Protein AF-A0A812TEJ8-F1 (afdb_monomer)

Structure (mmCIF, N/CA/C/O backbone):
data_AF-A0A812TEJ8-F1
#
_entry.id   AF-A0A812TEJ8-F1
#
loop_
_atom_site.group_PDB
_atom_site.id
_atom_site.type_symbol
_atom_site.label_atom_id
_atom_site.label_alt_id
_atom_site.label_comp_id
_atom_site.label_asym_id
_atom_site.label_entity_id
_atom_site.label_seq_id
_atom_site.pdbx_PDB_ins_code
_atom_site.Cartn_x
_atom_site.Cartn_y
_atom_site.Cartn_z
_atom_site.occupancy
_atom_site.B_iso_or_equiv
_atom_site.auth_seq_id
_atom_site.auth_comp_id
_atom_site.auth_asym_id
_atom_site.auth_atom_id
_atom_site.pdbx_PDB_model_num
ATOM 1 N N . MET A 1 1 ? -25.792 -6.587 9.094 1.00 73.69 1 MET A N 1
ATOM 2 C CA . MET A 1 1 ? -26.819 -6.130 10.051 1.00 73.69 1 MET A CA 1
ATOM 3 C C . MET A 1 1 ? -26.334 -6.482 11.446 1.00 73.69 1 MET A C 1
ATOM 5 O O . MET A 1 1 ? -25.753 -7.559 11.556 1.00 73.69 1 MET A O 1
ATOM 9 N N . PRO A 1 2 ? -26.500 -5.601 12.451 1.00 87.81 2 PRO A N 1
ATOM 10 C CA . PRO A 1 2 ? -26.225 -5.934 13.852 1.00 87.81 2 PRO A CA 1
ATOM 11 C C . PRO A 1 2 ? -27.033 -7.156 14.308 1.00 87.81 2 PRO A C 1
ATOM 13 O O . PRO A 1 2 ? -28.063 -7.463 13.707 1.00 87.81 2 PRO A O 1
ATOM 16 N N . ASP A 1 3 ? -26.559 -7.848 15.340 1.00 93.75 3 ASP A N 1
ATOM 17 C CA . ASP A 1 3 ? -27.294 -8.942 15.981 1.00 93.75 3 ASP A CA 1
ATOM 18 C C . ASP A 1 3 ? -28.221 -8.442 17.102 1.00 93.75 3 ASP A C 1
ATOM 20 O O . ASP A 1 3 ? -28.255 -7.254 17.439 1.00 93.75 3 ASP A O 1
ATOM 24 N N . ASP A 1 4 ? -29.015 -9.359 17.658 1.00 95.88 4 ASP A N 1
ATOM 25 C CA . ASP A 1 4 ? -30.048 -9.045 18.650 1.00 95.88 4 ASP A CA 1
ATOM 26 C C . ASP A 1 4 ? -29.476 -8.456 19.947 1.00 95.88 4 ASP A C 1
ATOM 28 O O . ASP A 1 4 ? -30.118 -7.609 20.579 1.00 95.88 4 ASP A O 1
ATOM 32 N N . GLU A 1 5 ? -28.260 -8.853 20.332 1.00 96.06 5 GLU A N 1
ATOM 33 C CA . GLU A 1 5 ? -27.560 -8.300 21.493 1.00 96.06 5 GLU A CA 1
ATOM 34 C C . GLU A 1 5 ? -27.242 -6.817 21.275 1.00 96.06 5 GLU A C 1
ATOM 36 O O . GLU A 1 5 ? -27.625 -5.981 22.098 1.00 96.06 5 GLU A O 1
ATOM 41 N N . LEU A 1 6 ? -26.643 -6.461 20.131 1.00 95.38 6 LEU A N 1
ATOM 42 C CA . LEU A 1 6 ? -26.377 -5.063 19.784 1.00 95.38 6 LEU A CA 1
ATOM 43 C C . LEU A 1 6 ? -27.661 -4.238 19.700 1.00 95.38 6 LEU A C 1
ATOM 45 O O . LEU A 1 6 ? -27.696 -3.116 20.208 1.00 95.38 6 LEU A O 1
ATOM 49 N N . PHE A 1 7 ? -28.734 -4.778 19.115 1.00 96.19 7 PHE A N 1
ATOM 50 C CA . PHE A 1 7 ? -30.024 -4.082 19.091 1.00 96.19 7 PHE A CA 1
ATOM 51 C C . PHE A 1 7 ? -30.594 -3.857 20.493 1.00 96.19 7 PHE A C 1
ATOM 53 O O . PHE A 1 7 ? -31.164 -2.797 20.762 1.00 96.19 7 PHE A O 1
ATOM 60 N N . SER A 1 8 ? -30.437 -4.825 21.392 1.00 97.00 8 SER A N 1
ATOM 61 C CA . SER A 1 8 ? -30.904 -4.718 22.775 1.00 97.00 8 SER A CA 1
ATOM 62 C C . SER A 1 8 ? -30.096 -3.685 23.564 1.00 97.00 8 SER A C 1
ATOM 64 O O . SER A 1 8 ? -30.679 -2.831 24.235 1.00 97.00 8 SER A O 1
ATOM 66 N N . LEU A 1 9 ? -28.766 -3.693 23.427 1.00 97.06 9 LEU A N 1
ATOM 67 C CA . LEU A 1 9 ? -27.877 -2.705 24.045 1.00 97.06 9 LEU A CA 1
ATOM 68 C C . LEU A 1 9 ? -28.125 -1.291 23.503 1.00 97.06 9 LEU A C 1
ATOM 70 O O . LEU A 1 9 ? -28.144 -0.337 24.284 1.00 97.06 9 LEU A O 1
ATOM 74 N N . ALA A 1 10 ? -28.374 -1.155 22.197 1.00 94.25 10 ALA A N 1
ATOM 75 C CA . ALA A 1 10 ? -28.729 0.113 21.566 1.00 94.25 10 ALA A CA 1
ATOM 76 C C . ALA A 1 10 ? -30.056 0.664 22.110 1.00 94.25 10 ALA A C 1
ATOM 78 O O . ALA A 1 10 ? -30.113 1.820 22.523 1.00 94.25 10 ALA A O 1
ATOM 79 N N . LYS A 1 11 ? -31.107 -0.170 22.181 1.00 95.44 11 LYS A N 1
ATOM 80 C CA . LYS A 1 11 ? -32.412 0.211 22.758 1.00 95.44 11 LYS A CA 1
ATOM 81 C C . LYS A 1 11 ? -32.301 0.635 24.223 1.00 95.44 11 LYS A C 1
ATOM 83 O O . LYS A 1 11 ? -33.025 1.525 24.652 1.00 95.44 11 LYS A O 1
ATOM 88 N N . ALA A 1 12 ? -31.393 0.016 24.975 1.00 96.31 12 ALA A N 1
ATOM 89 C CA . ALA A 1 12 ? -31.119 0.360 26.366 1.00 96.31 12 ALA A CA 1
ATOM 90 C C . ALA A 1 12 ? -30.174 1.569 26.538 1.00 96.31 12 ALA A C 1
ATOM 92 O O . ALA A 1 12 ? -29.846 1.911 27.672 1.00 96.31 12 ALA A O 1
ATOM 93 N N . GLY A 1 13 ? -29.693 2.189 25.451 1.00 94.12 13 GLY A N 1
ATOM 94 C CA . GLY A 1 13 ? -28.755 3.317 25.497 1.00 94.12 13 GLY A CA 1
ATOM 95 C C . GLY A 1 13 ? -27.351 2.961 26.005 1.00 94.12 13 GLY A C 1
ATOM 96 O O . GLY A 1 13 ? -26.560 3.856 26.290 1.00 94.12 13 GLY A O 1
ATOM 97 N N . LYS A 1 14 ? -27.021 1.668 26.116 1.00 95.94 14 LYS A N 1
ATOM 98 C CA . LYS A 1 14 ? -25.778 1.190 26.741 1.00 95.94 14 LYS A CA 1
ATOM 99 C C . LYS A 1 14 ? -24.557 1.261 25.828 1.00 95.94 14 LYS A C 1
ATOM 101 O O . LYS A 1 14 ? -23.444 1.243 26.327 1.00 95.94 14 LYS A O 1
ATOM 106 N N . LEU A 1 15 ? -24.740 1.377 24.511 1.00 93.00 15 LEU A N 1
ATOM 107 C CA . LEU A 1 15 ? -23.622 1.441 23.555 1.00 93.00 15 LEU A CA 1
ATOM 108 C C . LEU A 1 15 ? -22.807 2.746 23.620 1.00 93.00 15 LEU A C 1
ATOM 110 O O . LEU A 1 15 ? -21.788 2.842 22.949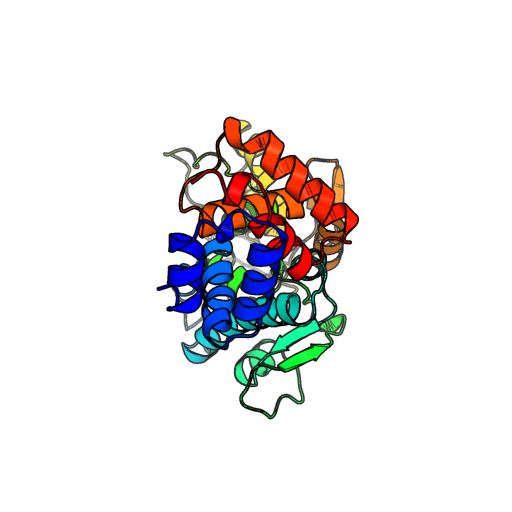 1.00 93.00 15 LEU A O 1
ATOM 114 N N . ARG A 1 16 ? -23.240 3.736 24.416 1.00 91.31 16 ARG A N 1
ATOM 115 C CA . ARG A 1 16 ? -22.451 4.943 24.725 1.00 91.31 16 ARG A CA 1
ATOM 116 C C . ARG A 1 16 ? -21.500 4.758 25.909 1.00 91.31 16 ARG A C 1
ATOM 118 O O . ARG A 1 16 ? -20.637 5.596 26.144 1.00 91.31 16 ARG A O 1
ATOM 125 N N . ASP A 1 17 ? -21.660 3.679 26.670 1.00 94.75 17 ASP A N 1
ATOM 126 C CA . ASP A 1 17 ? -20.699 3.303 27.698 1.00 94.75 17 ASP A CA 1
ATOM 127 C C . ASP A 1 17 ? -19.482 2.656 27.022 1.00 94.75 17 ASP A C 1
ATOM 129 O O . ASP A 1 17 ? -19.609 1.631 26.346 1.00 94.75 17 ASP 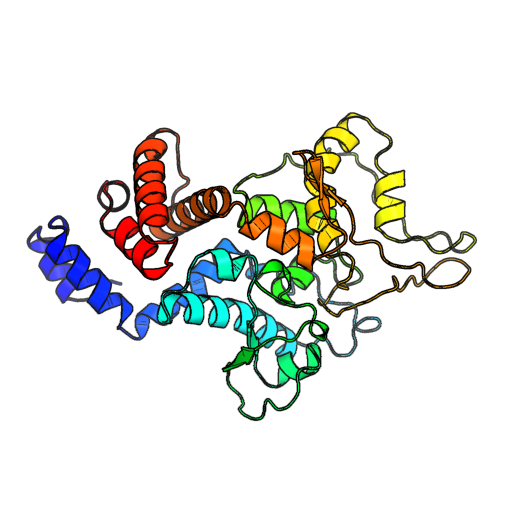A O 1
ATOM 133 N N . LYS A 1 18 ? -18.296 3.252 27.203 1.00 94.19 18 LYS A N 1
ATOM 134 C CA . LYS A 1 18 ? -17.051 2.777 26.582 1.00 94.19 18 LYS A CA 1
ATOM 135 C C . LYS A 1 18 ? -16.702 1.343 26.990 1.00 94.19 18 LYS A C 1
ATOM 137 O O . LYS A 1 18 ? -16.188 0.601 26.160 1.00 94.19 18 LYS A O 1
ATOM 142 N N . ALA A 1 19 ? -17.016 0.919 28.216 1.00 96.44 19 ALA A N 1
ATOM 143 C CA . ALA A 1 19 ? -16.749 -0.448 28.660 1.00 96.44 19 ALA A CA 1
ATOM 144 C C . ALA A 1 19 ? -17.660 -1.458 27.944 1.00 96.44 19 ALA A C 1
ATOM 146 O O . ALA A 1 19 ? -17.196 -2.507 27.497 1.00 96.44 19 ALA A O 1
ATOM 147 N N . VAL A 1 20 ? -18.942 -1.116 27.772 1.00 97.06 20 VAL A N 1
ATOM 148 C CA . VAL A 1 20 ? -19.889 -1.943 27.004 1.00 97.06 20 VAL A CA 1
ATOM 149 C C . VAL A 1 20 ? -19.483 -1.992 25.534 1.00 97.06 20 VAL A C 1
ATOM 151 O O . VAL A 1 20 ? -19.486 -3.063 24.930 1.00 97.06 20 VAL A O 1
ATOM 154 N N . LEU A 1 21 ? -19.112 -0.850 24.954 1.00 95.75 21 LEU A N 1
ATOM 155 C CA . LEU A 1 21 ? -18.708 -0.771 23.555 1.00 95.75 21 LEU A CA 1
ATOM 156 C C . LEU A 1 21 ? -17.432 -1.577 23.288 1.00 95.75 21 LEU A C 1
ATOM 158 O O . LEU A 1 21 ? -17.392 -2.323 22.312 1.00 95.75 21 LEU A O 1
ATOM 162 N N . LYS A 1 22 ? -16.444 -1.512 24.191 1.00 96.88 22 LYS A N 1
ATOM 163 C CA . LYS A 1 22 ? -15.230 -2.333 24.124 1.00 96.88 22 LYS A CA 1
ATOM 164 C C . LYS A 1 22 ? -15.558 -3.823 24.151 1.00 96.88 22 LYS A C 1
ATOM 166 O O . LYS A 1 22 ? -15.102 -4.565 23.289 1.00 96.88 22 LYS A O 1
ATOM 171 N N . GLN A 1 23 ? -16.409 -4.256 25.083 1.00 97.25 23 GLN A N 1
ATOM 172 C CA . GLN A 1 23 ? -16.828 -5.657 25.160 1.00 97.25 23 GLN A CA 1
ATOM 173 C C . GLN A 1 23 ? -17.480 -6.129 23.849 1.00 97.25 23 GLN A C 1
ATOM 175 O O . GLN A 1 23 ? -17.242 -7.252 23.404 1.00 97.25 23 GLN A O 1
ATOM 180 N N . GLN A 1 24 ? -18.297 -5.280 23.218 1.00 96.69 24 GLN A N 1
ATOM 181 C CA . GLN A 1 24 ? -18.918 -5.603 21.934 1.00 96.69 24 GLN A CA 1
ATOM 182 C C . GLN A 1 24 ? -17.916 -5.590 20.778 1.00 96.69 24 GLN A C 1
ATOM 184 O O . GLN A 1 24 ? -18.014 -6.453 19.911 1.00 96.69 24 GLN A O 1
ATOM 189 N N . PHE A 1 25 ? -16.944 -4.675 20.771 1.00 95.75 25 PHE A N 1
ATOM 190 C CA . PHE A 1 25 ? -15.845 -4.685 19.806 1.00 95.75 25 PHE A CA 1
ATOM 191 C C . PHE A 1 25 ? -15.070 -6.005 19.873 1.00 95.75 25 PHE A C 1
ATOM 193 O O . PHE A 1 25 ? -14.971 -6.699 18.861 1.00 95.75 25 PHE A O 1
ATOM 200 N N . ASP A 1 26 ? -14.630 -6.402 21.070 1.00 95.88 26 ASP A N 1
ATOM 201 C CA . ASP A 1 26 ? -13.902 -7.654 21.289 1.00 95.88 26 ASP A CA 1
ATOM 202 C C . ASP A 1 26 ? -14.737 -8.862 20.842 1.00 95.88 26 ASP A C 1
ATOM 204 O O . ASP A 1 26 ? -14.253 -9.720 20.102 1.00 95.88 26 ASP A O 1
ATOM 208 N N . ARG A 1 27 ? -16.020 -8.917 21.228 1.00 96.38 27 ARG A N 1
ATOM 209 C CA . ARG A 1 27 ? -16.941 -9.989 20.817 1.00 96.38 27 ARG A CA 1
ATOM 210 C C . ARG A 1 27 ? -17.081 -10.068 19.299 1.00 96.38 27 ARG A C 1
ATOM 212 O O . ARG A 1 27 ? -17.026 -11.157 18.737 1.00 96.38 27 ARG A O 1
ATOM 219 N N . MET A 1 28 ? -17.290 -8.928 18.643 1.00 94.69 28 MET A N 1
ATOM 220 C CA . MET A 1 28 ? -17.496 -8.870 17.198 1.00 94.69 28 MET A CA 1
ATOM 221 C C . MET A 1 28 ? -16.233 -9.229 16.427 1.00 94.69 28 MET A C 1
ATOM 223 O O . MET A 1 28 ? -16.351 -9.856 15.383 1.00 94.69 28 MET A O 1
ATOM 227 N N . LEU A 1 29 ? -15.051 -8.859 16.924 1.00 93.12 29 LEU A N 1
ATOM 228 C CA . LEU A 1 29 ? -13.786 -9.172 16.266 1.00 93.12 29 LEU A CA 1
ATOM 229 C C . LEU A 1 29 ? -13.462 -10.677 16.297 1.00 93.12 29 LEU A C 1
ATOM 231 O O . LEU A 1 29 ? -12.835 -11.176 15.369 1.00 93.12 29 LEU A O 1
ATOM 235 N N . HIS A 1 30 ? -13.924 -11.406 17.321 1.00 92.94 30 HIS A N 1
ATOM 236 C CA . HIS A 1 30 ? -13.796 -12.869 17.410 1.00 92.94 30 HIS A CA 1
ATOM 237 C C . HIS A 1 30 ? -14.900 -13.637 16.659 1.00 92.94 30 HIS A C 1
ATOM 239 O O . HIS A 1 30 ? -14.844 -14.863 16.561 1.00 92.94 30 HIS A O 1
ATOM 245 N N . ASP A 1 31 ? -15.924 -12.950 16.151 1.00 94.62 31 ASP A N 1
ATOM 246 C CA . ASP A 1 31 ? -16.993 -13.573 15.373 1.00 94.62 31 ASP A CA 1
ATOM 247 C C . ASP A 1 31 ? -16.506 -13.839 13.934 1.00 94.62 31 ASP A C 1
ATOM 249 O O . ASP A 1 31 ? -15.924 -12.939 13.327 1.00 94.62 31 ASP A O 1
ATOM 253 N N . PRO A 1 32 ? -16.788 -15.008 13.321 1.00 92.25 32 PRO A N 1
ATOM 254 C CA . PRO A 1 32 ? -16.392 -15.298 11.936 1.00 92.25 32 PRO A CA 1
ATOM 255 C C . PRO A 1 32 ? -16.851 -14.243 10.919 1.00 92.25 32 PRO A C 1
ATOM 257 O O . PRO A 1 32 ? -16.231 -14.040 9.879 1.00 92.25 32 PRO A O 1
ATOM 260 N N . ARG A 1 33 ? -17.928 -13.501 11.214 1.00 92.00 33 ARG A N 1
ATOM 261 C CA . ARG A 1 33 ? -18.400 -12.396 10.368 1.00 92.00 33 ARG A CA 1
ATOM 262 C C . ARG A 1 33 ? -17.395 -11.237 10.278 1.00 92.00 33 ARG A C 1
ATOM 264 O O . ARG A 1 33 ? -17.507 -10.444 9.339 1.00 92.00 33 ARG A O 1
ATOM 271 N N . ALA A 1 34 ? -16.431 -11.129 11.196 1.00 91.75 34 ALA A N 1
ATOM 272 C CA . ALA A 1 34 ? -15.347 -10.147 11.149 1.00 91.75 34 ALA A CA 1
ATOM 273 C C . ALA A 1 34 ? -14.426 -10.33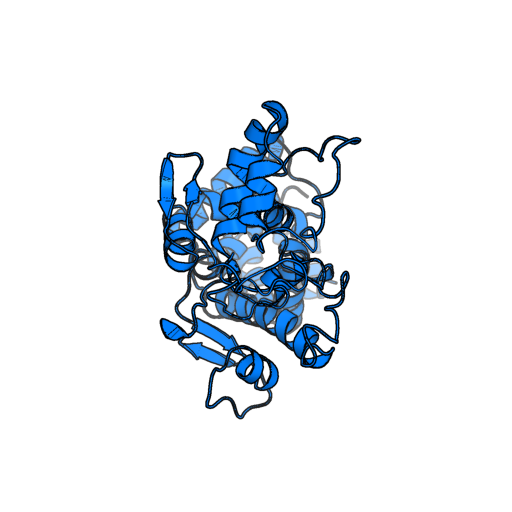3 9.936 1.00 91.75 34 ALA A C 1
ATOM 275 O O . ALA A 1 34 ? -13.874 -9.348 9.447 1.00 91.75 34 ALA A O 1
ATOM 276 N N . GLU A 1 35 ? -14.337 -11.543 9.370 1.00 91.62 35 GLU A N 1
ATOM 277 C CA . GLU A 1 35 ? -13.571 -11.808 8.143 1.00 91.62 35 GLU A CA 1
ATOM 278 C C . GLU A 1 35 ? -13.988 -10.885 6.993 1.00 91.62 35 GLU A C 1
ATOM 280 O O . GLU A 1 35 ? -13.156 -10.455 6.194 1.00 91.62 35 GLU A O 1
ATOM 285 N N . LYS A 1 36 ? -15.267 -10.489 6.950 1.00 93.94 36 LYS A N 1
ATOM 286 C CA . LYS A 1 36 ? -15.765 -9.535 5.958 1.00 93.94 36 LYS A CA 1
ATOM 287 C C . LYS A 1 36 ? -15.107 -8.160 6.086 1.00 93.94 36 LYS A C 1
ATOM 289 O O . LYS A 1 36 ? -14.892 -7.498 5.076 1.00 93.94 36 LYS A O 1
ATOM 294 N N . PHE A 1 37 ? -14.806 -7.696 7.298 1.00 94.94 37 PHE A N 1
ATOM 295 C CA . PHE A 1 37 ? -14.048 -6.455 7.471 1.00 94.94 37 PHE A CA 1
ATOM 296 C C . PHE A 1 37 ? -12.625 -6.625 6.931 1.00 94.94 37 PHE A C 1
ATOM 298 O O . PHE A 1 37 ? -12.184 -5.804 6.125 1.00 94.94 37 PHE A O 1
ATOM 305 N N . SER A 1 38 ? -11.969 -7.729 7.297 1.00 94.38 38 SER A N 1
ATOM 306 C CA . SER A 1 38 ? -10.613 -8.063 6.854 1.00 94.38 38 SER A CA 1
ATOM 307 C C . SER A 1 38 ? -10.491 -8.239 5.337 1.00 94.38 38 SER A C 1
ATOM 309 O O . SER A 1 38 ? -9.412 -8.033 4.791 1.00 94.38 38 SER A O 1
ATOM 311 N N . SER A 1 39 ? -11.578 -8.564 4.630 1.00 95.19 39 SER A N 1
ATOM 312 C CA . SER A 1 39 ? -11.595 -8.621 3.166 1.00 95.19 39 SER A CA 1
ATOM 313 C C . SER A 1 39 ? -11.994 -7.294 2.510 1.00 95.19 39 SER A C 1
ATOM 315 O O . SER A 1 39 ? -11.363 -6.875 1.542 1.00 95.19 39 SER A O 1
ATOM 317 N N . GLU A 1 40 ? -13.044 -6.624 2.991 1.00 96.94 40 GLU A N 1
ATOM 318 C CA . GLU A 1 40 ? -13.652 -5.480 2.296 1.00 96.94 40 GLU A CA 1
ATOM 319 C C . GLU A 1 40 ? -12.916 -4.162 2.530 1.00 96.94 40 GLU A C 1
ATOM 321 O O . GLU A 1 40 ? -12.780 -3.363 1.599 1.00 96.94 40 GLU A O 1
ATOM 326 N N . PHE A 1 41 ? -12.423 -3.925 3.748 1.00 98.06 41 PHE A N 1
ATOM 327 C CA . PHE A 1 41 ? -11.694 -2.699 4.050 1.00 98.06 41 PHE A CA 1
ATOM 328 C C . PHE A 1 41 ? -10.420 -2.552 3.199 1.00 98.06 41 PHE A C 1
ATOM 330 O O . PHE A 1 41 ? -10.326 -1.550 2.483 1.00 98.06 41 PHE A O 1
ATOM 337 N N . PRO A 1 42 ? -9.482 -3.525 3.161 1.00 98.12 42 PRO A N 1
ATOM 338 C CA . PRO A 1 42 ? -8.300 -3.405 2.306 1.00 98.12 42 PRO A CA 1
ATOM 339 C C . PRO A 1 42 ? -8.651 -3.359 0.814 1.00 98.12 42 PRO A C 1
ATOM 341 O O . PRO A 1 42 ? -8.017 -2.610 0.074 1.00 98.12 42 PRO A O 1
ATOM 344 N N . ARG A 1 43 ? -9.702 -4.059 0.353 1.00 97.56 43 ARG A N 1
ATOM 345 C CA . ARG A 1 43 ? -10.172 -3.960 -1.045 1.00 97.56 43 ARG A CA 1
ATOM 346 C C . ARG A 1 43 ? -10.549 -2.531 -1.436 1.00 97.56 43 ARG A C 1
ATOM 348 O O . ARG A 1 43 ? -10.220 -2.098 -2.543 1.00 97.56 43 ARG A O 1
ATOM 355 N N . GLN A 1 44 ? -11.228 -1.803 -0.549 1.00 96.94 44 GLN A N 1
ATOM 356 C CA . GLN A 1 44 ? -11.626 -0.414 -0.793 1.00 96.94 44 GLN A CA 1
ATOM 357 C C . GLN A 1 44 ? -10.467 0.560 -0.594 1.00 96.94 44 GLN A C 1
ATOM 359 O O . GLN A 1 44 ? -10.220 1.391 -1.468 1.00 96.94 44 GLN A O 1
ATOM 364 N N . TRP A 1 45 ? -9.734 0.439 0.515 1.00 97.81 45 TRP A N 1
ATOM 365 C CA . TRP A 1 45 ? -8.593 1.300 0.828 1.00 97.81 45 TRP A CA 1
ATOM 366 C C . TRP A 1 45 ? -7.518 1.240 -0.263 1.00 97.81 45 TRP A C 1
ATOM 368 O O . TRP A 1 45 ? -7.101 2.286 -0.762 1.00 97.81 45 TRP A O 1
ATOM 378 N N . LEU A 1 46 ? -7.131 0.033 -0.679 1.00 98.19 46 LEU A N 1
ATOM 379 C CA . LEU A 1 46 ? -6.047 -0.204 -1.638 1.00 98.19 46 LEU A CA 1
ATOM 380 C C . LEU A 1 46 ? -6.532 -0.242 -3.092 1.00 98.19 46 LEU A C 1
ATOM 382 O O . LEU A 1 46 ? -5.731 -0.418 -4.010 1.00 98.19 46 LEU A O 1
ATOM 386 N N . GLN A 1 47 ? -7.832 -0.019 -3.312 1.00 97.31 47 GLN A N 1
ATOM 387 C CA . GLN A 1 47 ? -8.453 0.059 -4.633 1.00 97.31 47 GLN A CA 1
ATOM 388 C C . GLN A 1 47 ? -8.287 -1.237 -5.452 1.00 97.31 47 GLN A C 1
ATOM 390 O O . GLN A 1 47 ? -8.125 -1.191 -6.670 1.00 97.31 47 GLN A O 1
ATOM 395 N N . LEU A 1 48 ? -8.364 -2.405 -4.801 1.00 97.25 48 LEU A N 1
ATOM 396 C CA . LEU A 1 48 ? -8.113 -3.710 -5.437 1.00 97.25 48 LEU A CA 1
ATOM 397 C C . LEU A 1 48 ? -9.087 -4.045 -6.574 1.00 97.25 48 LEU A C 1
ATOM 399 O O . LEU A 1 48 ? -8.767 -4.867 -7.424 1.00 97.25 48 LEU A O 1
ATOM 403 N N . HIS A 1 49 ? -10.241 -3.376 -6.646 1.00 94.81 49 HIS A N 1
ATOM 404 C CA . HIS A 1 49 ? -11.165 -3.472 -7.783 1.00 94.81 49 HIS A CA 1
ATOM 405 C C . HIS A 1 49 ? -10.549 -3.009 -9.118 1.00 94.81 49 HIS A C 1
ATOM 407 O O . HIS A 1 49 ? -11.107 -3.304 -10.170 1.00 94.81 49 HIS A O 1
ATOM 413 N N . LYS A 1 50 ? -9.428 -2.271 -9.085 1.00 95.38 50 LYS A N 1
ATOM 414 C CA . LYS A 1 50 ? -8.675 -1.863 -10.279 1.00 95.38 50 LYS A CA 1
ATOM 415 C C . LYS A 1 50 ? -7.815 -2.984 -10.860 1.00 95.38 50 LYS A C 1
ATOM 417 O O . LYS A 1 50 ? -7.422 -2.897 -12.023 1.00 95.38 50 LYS A O 1
ATOM 422 N N . LEU A 1 51 ? -7.507 -4.020 -10.078 1.00 95.00 51 LEU A N 1
ATOM 423 C CA . LEU A 1 51 ?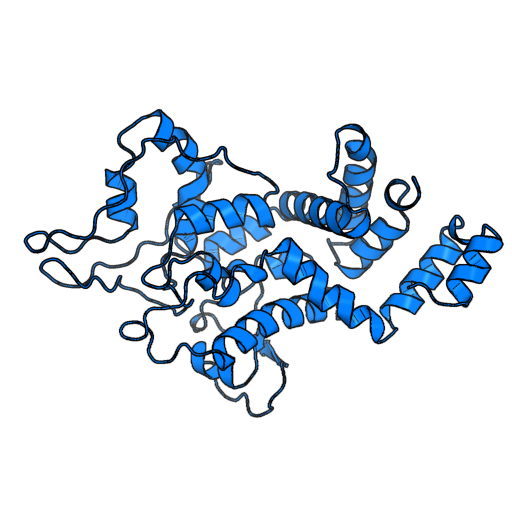 -6.770 -5.172 -10.584 1.00 95.00 51 LEU A CA 1
ATOM 424 C C . LEU A 1 51 ? -7.594 -5.861 -11.682 1.00 95.00 51 LEU A C 1
ATOM 426 O O . LEU A 1 51 ? -8.791 -6.070 -11.513 1.00 95.00 51 LEU A O 1
ATOM 430 N N . GLY A 1 52 ? -6.958 -6.160 -12.815 1.00 87.31 52 GLY A N 1
ATOM 431 C CA . GLY A 1 52 ? -7.620 -6.777 -13.969 1.00 87.31 52 GLY A CA 1
ATOM 432 C C . GLY A 1 52 ? -8.375 -5.804 -14.888 1.00 87.31 52 GLY A C 1
ATOM 433 O O . GLY A 1 52 ? -8.774 -6.204 -15.980 1.00 87.31 52 GLY A O 1
ATOM 434 N N . MET A 1 53 ? -8.529 -4.515 -14.529 1.00 91.94 53 MET A N 1
ATOM 435 C CA . MET A 1 53 ? -9.159 -3.519 -15.421 1.00 91.94 53 MET A CA 1
ATOM 436 C C . MET A 1 53 ? -8.350 -3.275 -16.705 1.00 91.94 53 MET A C 1
ATOM 438 O O . MET A 1 53 ? -8.930 -3.007 -17.756 1.00 91.94 53 MET A O 1
ATOM 442 N N . PHE A 1 54 ? -7.023 -3.384 -16.616 1.00 91.50 54 PHE A N 1
ATOM 443 C CA . PHE A 1 54 ? -6.105 -3.399 -17.754 1.00 91.50 54 PHE A CA 1
ATOM 444 C C . PHE A 1 54 ? -5.428 -4.772 -17.801 1.00 91.50 54 PHE A C 1
ATOM 446 O O . PHE A 1 54 ? -4.389 -4.959 -17.161 1.00 91.50 54 PHE A O 1
ATOM 453 N N . PRO A 1 55 ? -6.040 -5.765 -18.471 1.00 90.75 55 PRO A N 1
ATOM 454 C CA . PRO A 1 55 ? -5.532 -7.127 -18.453 1.00 90.75 55 PRO A CA 1
ATOM 455 C C . PRO A 1 55 ? -4.140 -7.191 -19.101 1.00 90.75 55 PRO A C 1
ATOM 457 O O . PRO A 1 55 ? -3.943 -6.598 -20.167 1.00 90.75 55 PRO A O 1
ATOM 460 N N . PRO A 1 56 ? -3.182 -7.918 -18.497 1.00 94.88 56 PRO A N 1
ATOM 461 C CA . PRO A 1 56 ? -1.868 -8.127 -19.083 1.00 94.88 56 PRO A CA 1
ATOM 462 C C . PRO A 1 56 ? -1.913 -8.723 -20.488 1.00 94.88 56 PRO A C 1
ATOM 464 O O . PRO A 1 56 ? -2.687 -9.640 -20.775 1.00 94.88 56 PRO A O 1
ATOM 467 N N . ASP A 1 57 ? -1.063 -8.198 -21.370 1.00 94.62 57 ASP A N 1
ATOM 468 C CA . ASP A 1 57 ? -0.902 -8.712 -22.724 1.00 94.62 57 ASP A CA 1
ATOM 469 C C . ASP A 1 57 ? -0.385 -10.154 -22.658 1.00 94.62 57 ASP A C 1
ATOM 471 O O . ASP A 1 57 ? 0.694 -10.415 -22.129 1.00 94.62 57 ASP A O 1
ATOM 475 N N . LYS A 1 58 ? -1.148 -11.101 -23.210 1.00 94.62 58 LYS A N 1
ATOM 476 C CA . LYS A 1 58 ? -0.828 -12.537 -23.141 1.00 94.62 58 LYS A CA 1
ATOM 477 C C . LYS A 1 58 ? 0.446 -12.931 -23.887 1.00 94.62 58 LYS A C 1
ATOM 479 O O . LYS A 1 58 ? 0.995 -13.993 -23.616 1.00 94.62 58 LYS A O 1
ATOM 484 N N . THR A 1 59 ? 0.904 -12.114 -24.831 1.00 93.25 59 THR A N 1
ATOM 485 C CA . THR A 1 59 ? 2.170 -12.333 -25.539 1.00 93.25 59 THR A CA 1
ATOM 486 C C . THR A 1 59 ? 3.348 -11.968 -24.644 1.00 93.25 59 THR A C 1
ATOM 488 O O . THR A 1 59 ? 4.373 -12.643 -24.669 1.00 93.25 59 THR A O 1
ATOM 491 N N . LEU A 1 60 ? 3.205 -10.904 -23.849 1.00 91.94 60 LEU A N 1
ATOM 492 C CA . LEU A 1 60 ? 4.219 -10.456 -22.891 1.00 91.94 60 LEU A CA 1
ATOM 493 C C . LEU A 1 60 ? 4.198 -11.271 -21.592 1.00 91.94 60 LEU A C 1
ATOM 495 O O . LEU A 1 60 ? 5.249 -11.555 -21.022 1.00 91.94 60 LEU A O 1
ATOM 499 N N . TYR A 1 61 ? 3.005 -11.653 -21.141 1.00 94.88 61 TYR A N 1
ATOM 500 C CA . TYR A 1 61 ? 2.745 -12.247 -19.833 1.00 94.88 61 TYR A CA 1
ATOM 501 C C . TYR A 1 61 ? 1.880 -13.513 -19.963 1.00 94.88 61 TYR A C 1
ATOM 503 O O . TYR A 1 61 ? 0.739 -13.534 -19.497 1.00 94.88 61 TYR A O 1
ATOM 511 N N . PRO A 1 62 ? 2.394 -14.585 -20.598 1.00 95.00 62 PRO A N 1
ATOM 512 C CA . PRO A 1 62 ? 1.606 -15.782 -20.906 1.00 95.00 62 PRO A CA 1
ATOM 513 C C . PRO A 1 62 ? 1.093 -16.518 -19.663 1.00 95.00 62 PRO A C 1
ATOM 515 O O . PRO A 1 62 ? 0.036 -17.142 -19.720 1.00 95.00 62 PRO A O 1
ATOM 518 N N . ASP A 1 63 ? 1.798 -16.410 -18.534 1.00 93.06 63 ASP A N 1
ATOM 519 C CA . ASP A 1 63 ? 1.400 -17.068 -17.285 1.00 93.06 63 ASP A CA 1
ATOM 520 C C . ASP A 1 63 ? 0.411 -16.239 -16.455 1.00 93.06 63 ASP A C 1
ATOM 522 O O . ASP A 1 63 ? 0.052 -16.658 -15.353 1.00 93.06 63 ASP A O 1
ATOM 526 N N . TYR A 1 64 ? -0.000 -15.054 -16.923 1.00 96.25 64 TYR A N 1
ATOM 527 C CA . TYR A 1 64 ? -1.018 -14.267 -16.237 1.00 96.25 64 TYR A CA 1
ATOM 528 C C . TYR A 1 64 ? -2.413 -14.783 -16.595 1.00 96.25 64 TYR A C 1
ATOM 530 O O . TYR A 1 64 ? -2.875 -14.686 -17.733 1.00 96.25 64 TYR A O 1
ATOM 538 N N . ASP A 1 65 ? -3.110 -15.313 -15.595 1.00 95.94 65 ASP A N 1
ATOM 539 C CA . ASP A 1 65 ? -4.464 -15.834 -15.722 1.00 95.94 65 ASP A CA 1
ATOM 540 C C . ASP A 1 65 ? -5.345 -15.397 -14.541 1.00 95.94 65 ASP A C 1
ATOM 542 O O . ASP A 1 65 ? -4.894 -14.784 -13.573 1.00 95.94 65 ASP A O 1
ATOM 546 N N . SER A 1 66 ? -6.632 -15.746 -14.608 1.00 95.94 66 SER A N 1
ATOM 547 C CA . SER A 1 66 ? -7.584 -15.394 -13.549 1.00 95.94 66 SER A CA 1
ATOM 548 C C . SER A 1 66 ? -7.292 -16.062 -12.196 1.00 95.94 66 SER A C 1
ATOM 550 O O . SER A 1 66 ? -7.756 -15.566 -11.172 1.00 95.94 66 SER A O 1
ATOM 552 N N . HIS A 1 67 ? -6.561 -17.184 -12.159 1.00 96.75 67 HIS A N 1
ATOM 553 C CA . HIS A 1 67 ? -6.179 -17.837 -10.904 1.00 96.75 67 HIS A CA 1
ATOM 554 C C . HIS A 1 67 ? -5.071 -17.044 -10.220 1.00 96.75 67 HIS A C 1
ATOM 556 O O . HIS A 1 67 ? -5.173 -16.782 -9.026 1.00 96.75 67 HIS A O 1
ATOM 562 N N . LEU A 1 68 ? -4.066 -16.604 -10.982 1.00 97.81 68 LEU A N 1
ATOM 563 C CA . LEU A 1 68 ? -3.026 -15.719 -10.480 1.00 97.81 68 LEU A CA 1
ATOM 564 C C . LEU A 1 68 ? -3.623 -14.399 -9.987 1.00 97.81 68 LEU A C 1
ATOM 566 O O . LEU A 1 68 ? -3.297 -13.969 -8.888 1.00 97.81 68 LEU A O 1
ATOM 570 N N . GLU A 1 69 ? -4.545 -13.793 -10.737 1.00 97.75 69 GLU A N 1
ATOM 571 C CA . GLU A 1 69 ? -5.212 -12.557 -10.310 1.00 97.75 69 GLU A CA 1
ATOM 572 C C . GLU A 1 69 ? -5.970 -12.736 -8.982 1.00 97.75 69 GLU A C 1
ATOM 574 O O . GLU A 1 69 ? -5.834 -11.916 -8.070 1.00 97.75 69 GLU A O 1
ATOM 579 N N . ARG A 1 70 ? -6.720 -13.839 -8.824 1.00 97.50 70 ARG A N 1
ATOM 580 C CA . ARG A 1 70 ? -7.382 -14.173 -7.550 1.00 97.50 70 ARG A CA 1
ATOM 581 C C . ARG A 1 70 ? -6.375 -14.367 -6.419 1.00 97.50 70 ARG A C 1
ATOM 583 O O . ARG A 1 70 ? -6.612 -13.870 -5.320 1.00 97.50 70 ARG A O 1
ATOM 590 N N . SER A 1 71 ? -5.257 -15.036 -6.691 1.00 98.38 71 SER A N 1
ATOM 591 C CA . SER A 1 71 ? -4.163 -15.210 -5.734 1.00 98.38 71 SER A CA 1
ATOM 592 C C . SER A 1 71 ? -3.533 -13.882 -5.310 1.00 98.38 71 SER A C 1
ATOM 594 O O . SER A 1 71 ? -3.300 -13.676 -4.124 1.00 98.38 71 SER A O 1
ATOM 596 N N . MET A 1 72 ? -3.320 -12.955 -6.246 1.00 98.44 72 MET A N 1
ATOM 597 C CA . MET A 1 72 ? -2.803 -11.616 -5.954 1.00 98.44 72 MET A CA 1
ATOM 598 C C . MET A 1 72 ? -3.751 -10.835 -5.030 1.00 98.44 72 MET A C 1
ATOM 600 O O . MET A 1 72 ? -3.308 -10.261 -4.041 1.00 98.44 72 MET A O 1
ATOM 604 N N . GLN A 1 73 ? -5.064 -10.826 -5.306 1.00 98.00 73 GLN A N 1
ATOM 605 C CA . GLN A 1 73 ? -6.031 -10.177 -4.401 1.00 98.00 73 GLN A CA 1
ATOM 606 C C . GLN A 1 73 ? -6.072 -10.858 -3.031 1.00 98.00 73 GLN A C 1
ATOM 608 O O . GLN A 1 73 ? -6.204 -10.186 -2.007 1.00 98.00 73 GLN A O 1
ATOM 613 N N . GLY A 1 74 ? -5.995 -12.191 -3.033 1.00 98.25 74 GLY A N 1
ATOM 614 C CA . GLY A 1 74 ? -6.021 -13.006 -1.832 1.00 98.25 74 GLY A CA 1
ATOM 615 C C . GLY A 1 74 ? -4.841 -12.716 -0.907 1.00 98.25 74 GLY A C 1
ATOM 616 O O . GLY A 1 74 ? -5.083 -12.538 0.284 1.00 98.25 74 GLY A O 1
ATOM 617 N N . GLU A 1 75 ? -3.624 -12.551 -1.445 1.00 98.62 75 GLU A N 1
ATOM 618 C CA . GLU A 1 75 ? -2.441 -12.130 -0.677 1.00 98.62 75 GLU A CA 1
ATOM 619 C C . GLU A 1 75 ? -2.732 -10.857 0.106 1.00 98.62 75 GLU A C 1
ATOM 621 O O . GLU A 1 75 ? -2.576 -10.844 1.321 1.00 98.62 75 GLU A O 1
ATOM 626 N N . THR A 1 76 ? -3.216 -9.804 -0.556 1.00 98.62 76 THR A N 1
ATOM 627 C CA . THR A 1 76 ? -3.456 -8.520 0.111 1.00 98.62 76 THR A CA 1
ATOM 628 C C . THR A 1 76 ? -4.480 -8.637 1.240 1.00 98.62 76 THR A C 1
ATOM 630 O O . THR A 1 76 ? -4.278 -8.084 2.323 1.00 98.62 76 THR A O 1
ATOM 633 N N . THR A 1 77 ? -5.577 -9.369 1.020 1.00 98.38 77 THR A N 1
ATOM 634 C CA . THR A 1 77 ? -6.605 -9.554 2.058 1.00 98.38 77 THR A CA 1
ATOM 635 C C . THR A 1 77 ? -6.144 -10.468 3.194 1.00 98.38 77 THR A C 1
ATOM 637 O O . THR A 1 77 ? -6.432 -10.182 4.353 1.00 98.38 77 THR A O 1
ATOM 640 N N . ALA A 1 78 ? -5.391 -11.530 2.889 1.00 98.50 78 ALA A N 1
ATOM 641 C CA . ALA A 1 78 ? -4.830 -12.431 3.890 1.00 98.50 78 ALA A CA 1
ATOM 642 C C . ALA A 1 78 ? -3.745 -11.729 4.718 1.00 98.50 78 ALA A C 1
ATOM 644 O O . ALA A 1 78 ? -3.701 -11.894 5.931 1.00 98.50 78 ALA A O 1
ATOM 645 N N . PHE A 1 79 ? -2.916 -10.896 4.083 1.00 98.81 79 PHE A N 1
ATOM 646 C CA . PHE A 1 79 ? -1.882 -10.101 4.743 1.00 98.81 79 PHE A CA 1
ATOM 647 C C . PHE A 1 79 ? -2.498 -9.122 5.744 1.00 98.81 79 PHE A C 1
ATOM 649 O O . PHE A 1 79 ? -2.077 -9.057 6.895 1.00 98.81 79 PHE A O 1
ATOM 656 N N . PHE A 1 80 ? -3.552 -8.405 5.337 1.00 98.69 80 PHE A N 1
ATOM 657 C CA . PHE A 1 80 ? -4.297 -7.535 6.246 1.00 98.69 80 PHE A CA 1
ATOM 658 C C . PHE A 1 80 ? -4.915 -8.312 7.416 1.00 98.69 80 PHE A C 1
ATOM 660 O O . PHE A 1 80 ? -4.823 -7.871 8.562 1.00 98.69 80 PHE A O 1
ATOM 667 N N . ALA A 1 81 ? -5.524 -9.470 7.139 1.00 98.06 81 ALA A N 1
ATOM 668 C CA . ALA A 1 81 ? -6.098 -10.322 8.175 1.00 98.06 81 ALA A CA 1
ATOM 669 C C . ALA A 1 81 ? -5.036 -10.801 9.178 1.00 98.06 81 ALA A C 1
ATOM 671 O O . ALA A 1 81 ? -5.280 -10.744 10.378 1.00 98.06 81 ALA A O 1
ATOM 672 N N . GLU A 1 82 ? -3.857 -11.212 8.711 1.00 98.38 82 GLU A N 1
ATOM 673 C CA . GLU A 1 82 ? -2.740 -11.641 9.560 1.00 98.38 82 GLU A CA 1
ATOM 674 C C . GLU A 1 82 ? -2.241 -10.496 10.455 1.00 98.38 82 GLU A C 1
ATOM 676 O O . GLU A 1 82 ? -2.140 -10.669 11.670 1.00 98.38 82 GLU A O 1
ATOM 681 N N . VAL A 1 83 ? -2.032 -9.296 9.896 1.00 98.62 83 VAL A N 1
ATOM 682 C CA . VAL A 1 83 ? -1.656 -8.098 10.670 1.00 98.62 83 VAL A CA 1
ATOM 683 C C . VAL A 1 83 ? -2.688 -7.793 11.764 1.00 98.62 83 VAL A C 1
ATOM 685 O O . VAL A 1 83 ? -2.321 -7.530 12.909 1.00 98.62 83 VAL A O 1
ATOM 688 N N . LEU A 1 84 ? -3.983 -7.873 11.455 1.00 97.81 84 LEU A N 1
ATOM 689 C CA . LEU A 1 84 ? -5.054 -7.632 12.426 1.00 97.81 84 LEU A CA 1
ATOM 690 C C . LEU A 1 84 ? -5.156 -8.740 13.495 1.00 97.81 84 LEU A C 1
ATOM 692 O O . LEU A 1 84 ? -5.343 -8.469 14.688 1.00 97.81 84 LEU A O 1
ATOM 696 N N . ASN A 1 85 ? -5.043 -10.002 13.086 1.00 96.31 85 ASN A N 1
ATOM 697 C CA . ASN A 1 85 ? -5.219 -11.165 13.956 1.00 96.31 85 ASN A CA 1
ATOM 698 C C . ASN A 1 85 ? -4.036 -11.369 14.908 1.00 96.31 85 ASN A C 1
ATOM 700 O O . ASN A 1 85 ? -4.240 -11.766 16.056 1.00 96.31 85 ASN A O 1
ATOM 704 N N . GLN A 1 86 ? -2.824 -11.036 14.470 1.00 97.75 86 GLN A N 1
ATOM 705 C CA . GLN A 1 86 ? -1.626 -11.060 15.311 1.00 97.75 86 GLN A CA 1
ATOM 706 C C . GLN A 1 86 ? -1.381 -9.730 16.037 1.00 97.75 86 GLN A C 1
ATOM 708 O O . GLN A 1 86 ? -0.421 -9.613 16.793 1.00 97.75 86 GLN A O 1
ATOM 713 N N . ASN A 1 87 ? -2.245 -8.731 15.816 1.00 98.00 87 ASN A N 1
ATOM 714 C CA . ASN A 1 87 ? -2.082 -7.367 16.314 1.00 98.00 87 ASN A CA 1
ATOM 715 C C . ASN A 1 87 ? -0.672 -6.820 16.020 1.00 98.00 87 ASN A C 1
ATOM 717 O O . ASN A 1 87 ? 0.077 -6.432 16.918 1.00 98.00 87 ASN A O 1
ATOM 721 N N . LEU A 1 88 ? -0.263 -6.866 14.753 1.00 98.56 88 LEU A N 1
ATOM 722 C CA . LEU A 1 88 ? 1.016 -6.313 14.319 1.00 98.56 88 LEU A CA 1
ATOM 723 C C . LEU A 1 88 ? 0.913 -4.797 14.129 1.00 98.56 88 LEU A C 1
ATOM 725 O O . LEU A 1 88 ? -0.181 -4.225 14.120 1.00 98.56 88 LEU A O 1
ATOM 729 N N . SER A 1 89 ? 2.068 -4.148 14.025 1.00 98.44 89 SER A N 1
ATOM 730 C CA . SER A 1 89 ? 2.160 -2.704 13.816 1.00 98.44 89 SER A CA 1
ATOM 731 C C . SER A 1 89 ? 1.784 -2.325 12.379 1.00 98.44 89 SER A C 1
ATOM 733 O O . SER A 1 89 ? 1.982 -3.106 11.446 1.00 98.44 89 SER A O 1
ATOM 735 N N . LEU A 1 90 ? 1.293 -1.100 12.172 1.00 98.12 90 LEU A N 1
ATOM 736 C CA . LEU A 1 90 ? 1.076 -0.530 10.839 1.00 98.12 90 LEU A CA 1
ATOM 737 C C . LEU A 1 90 ? 2.340 -0.541 9.964 1.00 98.12 90 LEU A C 1
ATOM 739 O O . LEU A 1 90 ? 2.217 -0.553 8.739 1.00 98.12 90 LEU A O 1
ATOM 743 N N . SER A 1 91 ? 3.538 -0.546 10.558 1.00 97.75 91 SER A N 1
ATOM 744 C CA . SER A 1 91 ? 4.807 -0.595 9.820 1.00 97.75 91 SER A CA 1
ATOM 745 C C . SER A 1 91 ? 4.932 -1.823 8.910 1.00 97.75 91 SER A C 1
ATOM 747 O O . SER A 1 91 ? 5.515 -1.702 7.834 1.00 97.75 91 SER A O 1
ATOM 749 N N . GLU A 1 92 ? 4.304 -2.951 9.264 1.00 98.44 92 GLU A N 1
ATOM 750 C CA . GLU A 1 92 ? 4.290 -4.180 8.453 1.00 98.44 92 GLU A CA 1
ATOM 751 C C . GLU A 1 92 ? 3.709 -3.944 7.054 1.00 98.44 92 GLU A C 1
ATOM 753 O O . GLU A 1 92 ? 4.122 -4.558 6.074 1.00 98.44 92 GLU A O 1
ATOM 758 N N . PHE A 1 93 ? 2.750 -3.021 6.921 1.00 98.56 93 PHE A N 1
ATOM 759 C CA . PHE A 1 93 ? 2.182 -2.679 5.617 1.00 98.56 93 PHE A CA 1
ATOM 760 C C . PHE A 1 93 ? 3.177 -1.947 4.706 1.00 98.56 93 PHE A C 1
ATOM 762 O O . PHE A 1 93 ? 2.987 -1.941 3.487 1.00 98.56 93 PHE A O 1
ATOM 769 N N . LEU A 1 94 ? 4.214 -1.324 5.271 1.00 98.19 94 LEU A N 1
ATOM 770 C CA . LEU A 1 94 ? 5.226 -0.560 4.543 1.00 98.19 94 LEU A CA 1
ATOM 771 C C . LEU A 1 94 ? 6.468 -1.401 4.257 1.00 98.19 94 LEU A C 1
ATOM 773 O O . LEU A 1 94 ? 6.936 -1.400 3.120 1.00 98.19 94 LEU A O 1
ATOM 777 N N . ASP A 1 95 ? 6.969 -2.123 5.259 1.00 97.88 95 ASP A N 1
ATOM 778 C CA . ASP A 1 95 ? 8.124 -3.011 5.152 1.00 97.88 95 ASP A CA 1
ATOM 779 C C . ASP A 1 95 ? 7.957 -4.189 6.120 1.00 97.88 95 ASP A C 1
ATOM 781 O O . ASP A 1 95 ? 7.782 -3.984 7.319 1.00 97.88 95 ASP A O 1
ATOM 785 N N . SER A 1 96 ? 8.010 -5.408 5.589 1.00 97.94 96 SER A N 1
ATOM 786 C CA . SER A 1 96 ? 7.894 -6.659 6.344 1.00 97.94 96 SER A CA 1
ATOM 787 C C . SER A 1 96 ? 8.900 -7.679 5.811 1.00 97.94 96 SER A C 1
ATOM 789 O O . SER A 1 96 ? 9.249 -7.652 4.630 1.00 97.94 96 SER A O 1
ATOM 791 N N . ASP A 1 97 ? 9.330 -8.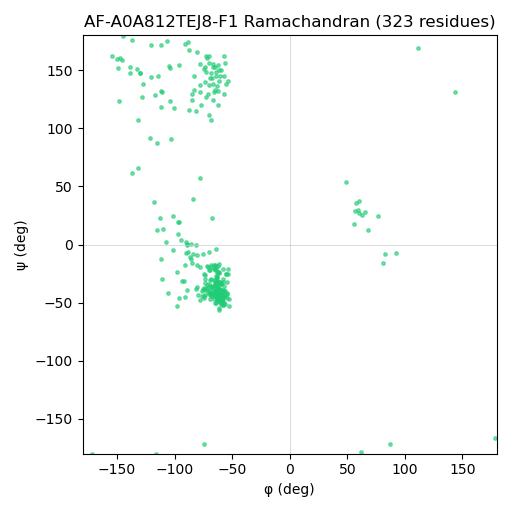604 6.665 1.00 97.88 97 ASP A N 1
ATOM 792 C CA . ASP A 1 97 ? 10.178 -9.756 6.323 1.00 97.88 97 ASP A CA 1
ATOM 793 C C . ASP A 1 97 ? 9.353 -11.032 6.070 1.00 97.88 97 ASP A C 1
ATOM 795 O O . ASP A 1 97 ? 9.855 -12.152 6.133 1.00 97.88 97 ASP A O 1
ATOM 799 N N . TRP A 1 98 ? 8.057 -10.871 5.800 1.00 98.44 98 TRP A N 1
ATOM 800 C CA . TRP A 1 98 ? 7.120 -11.954 5.528 1.00 98.44 98 TRP A CA 1
ATOM 801 C C . TRP A 1 98 ? 6.000 -11.495 4.586 1.00 98.44 98 TRP A C 1
ATOM 803 O O . TRP A 1 98 ? 5.717 -10.299 4.470 1.00 98.44 98 TRP A O 1
ATOM 813 N N . THR A 1 99 ? 5.329 -12.447 3.934 1.00 98.44 99 THR A N 1
ATOM 814 C CA . THR A 1 99 ? 4.062 -12.214 3.215 1.00 98.44 99 THR A CA 1
ATOM 815 C C . THR A 1 99 ? 3.125 -13.422 3.329 1.00 98.44 99 THR A C 1
ATOM 817 O O . THR A 1 99 ? 3.455 -14.419 3.972 1.00 98.44 99 THR A O 1
ATOM 820 N N . MET A 1 100 ? 1.941 -13.329 2.720 1.00 98.44 100 MET A N 1
ATOM 821 C CA . MET A 1 100 ? 0.977 -14.422 2.604 1.00 98.44 100 MET A CA 1
ATOM 822 C C . MET A 1 100 ? 0.998 -14.988 1.188 1.00 98.44 100 MET A C 1
ATOM 824 O O . MET A 1 100 ? 0.729 -14.270 0.227 1.00 98.44 100 MET A O 1
ATOM 828 N N . VAL A 1 101 ? 1.242 -16.288 1.045 1.00 98.19 101 VAL A N 1
ATOM 829 C CA . VAL A 1 101 ? 1.266 -16.952 -0.267 1.00 98.19 101 VAL A CA 1
ATOM 830 C C . VAL A 1 101 ? 0.403 -18.201 -0.279 1.00 98.19 101 VAL A C 1
ATOM 832 O O . VAL A 1 101 ? 0.281 -18.902 0.720 1.00 98.19 101 VAL A O 1
ATOM 835 N N . ASN A 1 102 ? -0.177 -18.485 -1.439 1.00 98.06 102 ASN A N 1
ATOM 836 C CA . ASN A 1 102 ? -0.701 -19.801 -1.791 1.00 98.06 102 ASN A CA 1
ATOM 837 C C . ASN A 1 102 ? 0.165 -20.400 -2.920 1.00 98.06 102 ASN A C 1
ATOM 839 O O . ASN A 1 102 ? 0.989 -19.672 -3.487 1.00 98.06 102 ASN A O 1
ATOM 843 N N . PRO A 1 103 ? -0.015 -21.676 -3.314 1.00 97.75 103 PRO A N 1
ATOM 844 C CA . PRO A 1 103 ? 0.864 -22.329 -4.288 1.00 97.75 103 PRO A CA 1
ATOM 845 C C . PRO A 1 103 ? 0.961 -21.575 -5.622 1.00 97.75 103 PRO A C 1
ATOM 847 O O . PRO A 1 103 ? 2.042 -21.407 -6.185 1.00 97.75 103 PRO A O 1
ATOM 850 N N . ARG A 1 104 ? -0.163 -21.030 -6.111 1.00 97.44 104 ARG A N 1
ATOM 851 C CA . ARG A 1 104 ? -0.191 -20.274 -7.373 1.00 97.44 104 ARG A CA 1
ATOM 852 C C . ARG A 1 104 ? 0.630 -18.985 -7.311 1.00 97.44 104 ARG A C 1
ATOM 854 O O . ARG A 1 104 ? 1.283 -18.648 -8.300 1.00 97.44 104 ARG A O 1
ATOM 861 N N . LEU A 1 105 ? 0.582 -18.265 -6.188 1.00 97.88 105 LEU A N 1
ATOM 862 C CA . LEU A 1 105 ? 1.370 -17.049 -5.993 1.00 97.88 105 LEU A CA 1
ATOM 863 C C . LEU A 1 105 ? 2.843 -17.364 -5.735 1.00 97.88 105 LEU A C 1
ATOM 865 O O . LEU A 1 105 ? 3.704 -16.674 -6.269 1.00 97.88 105 LEU A O 1
ATOM 869 N N . ALA A 1 106 ? 3.126 -18.439 -4.998 1.00 97.31 106 ALA A N 1
ATOM 870 C CA . ALA A 1 106 ? 4.480 -18.914 -4.741 1.00 97.31 106 ALA A CA 1
ATOM 871 C C . ALA A 1 106 ? 5.226 -19.204 -6.055 1.00 97.31 106 ALA A C 1
ATOM 873 O O . ALA A 1 106 ? 6.322 -18.688 -6.262 1.00 97.31 106 ALA A O 1
ATOM 874 N N . MET A 1 107 ? 4.574 -19.876 -7.016 1.00 96.56 107 MET A N 1
ATOM 875 C CA . MET A 1 107 ? 5.115 -20.062 -8.374 1.00 96.56 107 MET A CA 1
ATOM 876 C C . MET A 1 107 ? 5.431 -18.738 -9.086 1.00 96.56 107 MET A C 1
ATOM 878 O O . MET A 1 107 ? 6.420 -18.644 -9.806 1.00 96.56 107 MET A O 1
ATOM 882 N N . HIS A 1 108 ? 4.587 -17.715 -8.919 1.00 97.75 108 HIS A N 1
ATOM 883 C CA . HIS A 1 108 ? 4.804 -16.397 -9.531 1.00 97.75 108 HIS A CA 1
ATOM 884 C C . HIS A 1 108 ? 5.927 -15.611 -8.847 1.00 97.75 108 HIS A C 1
ATOM 886 O O . HIS A 1 108 ? 6.596 -14.805 -9.492 1.00 97.75 108 HIS A O 1
ATOM 892 N N . TYR A 1 109 ? 6.138 -15.845 -7.554 1.00 97.38 109 TYR A N 1
ATOM 893 C CA . TYR A 1 109 ? 7.188 -15.212 -6.756 1.00 97.38 109 TYR A CA 1
ATOM 894 C C . TYR A 1 109 ? 8.500 -15.994 -6.746 1.00 97.38 109 TYR A C 1
ATOM 896 O O . TYR A 1 109 ? 9.485 -15.457 -6.262 1.00 97.38 109 TYR A O 1
ATOM 904 N N . ALA A 1 110 ? 8.522 -17.203 -7.315 1.00 95.81 110 ALA A N 1
ATOM 905 C CA . ALA A 1 110 ? 9.625 -18.157 -7.211 1.00 95.81 110 ALA A CA 1
ATOM 906 C C . ALA A 1 110 ? 9.946 -18.584 -5.761 1.00 95.81 110 ALA A C 1
ATOM 908 O O . ALA A 1 110 ? 11.061 -19.006 -5.470 1.00 95.81 110 ALA A O 1
ATOM 909 N N . ILE A 1 111 ? 8.941 -18.542 -4.879 1.00 95.44 111 ILE A N 1
ATOM 910 C CA . ILE A 1 111 ? 9.022 -19.057 -3.507 1.00 95.44 111 ILE A CA 1
ATOM 911 C C . ILE A 1 111 ? 8.717 -20.559 -3.542 1.00 95.44 111 ILE A C 1
ATOM 913 O O . ILE A 1 111 ? 7.724 -20.986 -4.138 1.00 95.44 111 ILE A O 1
ATOM 917 N N . SER A 1 112 ? 9.587 -21.359 -2.929 1.00 92.31 112 SER A N 1
ATOM 918 C CA . SER A 1 112 ? 9.488 -22.826 -2.918 1.00 92.31 112 SER A CA 1
ATOM 919 C C . SER A 1 112 ? 8.689 -23.348 -1.714 1.00 92.31 112 SER A C 1
ATOM 921 O O . SER A 1 112 ? 8.327 -22.589 -0.821 1.00 92.31 112 SER A O 1
ATOM 923 N N . ASP A 1 113 ? 8.408 -24.654 -1.705 1.00 89.81 113 ASP A N 1
ATOM 924 C CA . ASP A 1 113 ? 7.887 -25.406 -0.547 1.00 89.81 113 ASP A CA 1
ATOM 925 C C . ASP A 1 113 ? 6.476 -25.025 -0.046 1.00 89.81 113 ASP A C 1
ATOM 927 O O . ASP A 1 113 ? 6.123 -25.240 1.114 1.00 89.81 113 ASP A O 1
ATOM 931 N N . ILE A 1 114 ? 5.617 -24.523 -0.940 1.00 94.69 114 ILE A N 1
ATOM 932 C CA . ILE A 1 114 ? 4.212 -24.191 -0.645 1.00 94.69 114 ILE A CA 1
ATOM 933 C C . ILE A 1 114 ? 3.282 -25.266 -1.215 1.00 94.69 114 ILE A C 1
ATOM 935 O O . ILE A 1 114 ? 2.844 -25.188 -2.362 1.00 94.69 114 ILE A O 1
ATOM 939 N N . GLU A 1 115 ? 2.981 -26.285 -0.406 1.00 88.00 115 GLU A N 1
ATOM 940 C CA . GLU A 1 115 ? 2.181 -27.445 -0.842 1.00 88.00 115 GLU A CA 1
ATOM 941 C C . GLU A 1 115 ? 0.679 -27.315 -0.553 1.00 88.00 115 GLU A C 1
ATOM 943 O O . GLU A 1 115 ? -0.152 -27.851 -1.288 1.00 88.00 115 GLU A O 1
ATOM 948 N N . LYS A 1 116 ? 0.306 -26.622 0.527 1.00 92.56 116 LYS A N 1
ATOM 949 C CA . LYS A 1 116 ? -1.100 -26.496 0.935 1.00 92.56 116 LYS A CA 1
ATOM 950 C C . LYS A 1 116 ? -1.824 -25.471 0.071 1.00 92.56 116 LYS A C 1
ATOM 952 O O . LYS A 1 116 ? -1.350 -24.345 -0.061 1.00 92.56 116 LYS A O 1
ATOM 957 N N . ASP A 1 117 ? -2.997 -25.833 -0.449 1.00 93.56 117 ASP A N 1
ATOM 958 C CA . ASP A 1 117 ? -3.866 -24.936 -1.227 1.00 93.56 117 ASP A CA 1
ATOM 959 C C . ASP A 1 117 ? -4.653 -23.965 -0.326 1.00 93.56 117 ASP A C 1
ATOM 961 O O . ASP A 1 117 ? -5.881 -23.933 -0.294 1.00 93.56 117 ASP A O 1
ATOM 965 N N . GLU A 1 118 ? -3.913 -23.190 0.463 1.00 95.88 118 GLU A N 1
ATOM 966 C CA . GLU A 1 118 ? -4.406 -22.123 1.328 1.00 95.88 118 GLU A CA 1
ATOM 967 C C . GLU A 1 118 ? -3.354 -21.010 1.414 1.00 95.88 118 GLU A C 1
ATOM 969 O O . GLU A 1 118 ? -2.177 -21.223 1.105 1.00 95.88 118 GLU A O 1
ATOM 974 N N . PHE A 1 119 ? -3.769 -19.807 1.817 1.00 97.62 119 PHE A N 1
ATOM 975 C CA . PHE A 1 119 ? -2.808 -18.752 2.127 1.00 97.62 119 PHE A CA 1
ATOM 976 C C . PHE A 1 119 ? -2.104 -19.067 3.439 1.00 97.62 119 PHE A C 1
ATOM 978 O O . PHE A 1 119 ? -2.751 -19.251 4.467 1.00 97.62 119 PHE A O 1
ATOM 985 N N . GLN A 1 120 ? -0.780 -19.057 3.404 1.00 96.69 120 GLN A N 1
ATOM 986 C CA . GLN A 1 120 ? 0.060 -19.244 4.575 1.00 96.69 120 GLN A CA 1
ATOM 987 C C . GLN A 1 120 ? 1.110 -18.145 4.662 1.00 96.69 120 GLN A C 1
ATOM 989 O O . GLN A 1 120 ? 1.571 -17.620 3.645 1.00 96.69 120 GLN A O 1
ATOM 994 N N . ARG A 1 121 ? 1.464 -17.797 5.898 1.00 97.50 121 ARG A N 1
ATOM 995 C CA . ARG A 1 121 ? 2.535 -16.854 6.186 1.00 97.50 121 ARG A CA 1
ATOM 996 C C . ARG A 1 121 ? 3.876 -17.497 5.867 1.00 97.50 121 ARG A C 1
ATOM 998 O O . ARG A 1 121 ? 4.161 -18.589 6.352 1.00 97.50 121 ARG A O 1
ATOM 1005 N N . VAL A 1 122 ? 4.693 -16.795 5.095 1.00 97.62 122 VAL A N 1
ATOM 1006 C CA . VAL A 1 122 ? 6.052 -17.209 4.739 1.00 97.62 122 VAL A CA 1
ATOM 1007 C C . VAL A 1 122 ? 7.025 -16.095 5.067 1.00 97.62 122 VAL A C 1
ATOM 1009 O O . VAL A 1 122 ? 6.719 -14.926 4.829 1.00 97.62 122 VAL A O 1
ATOM 1012 N N . SER A 1 123 ? 8.178 -16.457 5.621 1.00 97.56 123 SER A N 1
ATOM 1013 C CA . SER A 1 123 ? 9.315 -15.545 5.734 1.00 97.56 123 SER A CA 1
ATOM 1014 C C . SER A 1 123 ? 9.879 -15.248 4.346 1.00 97.56 123 SER A C 1
ATOM 1016 O O . SER A 1 123 ? 9.808 -16.097 3.459 1.00 97.56 123 SER A O 1
ATOM 1018 N N . LEU A 1 124 ? 10.396 -14.038 4.174 1.00 97.25 124 LEU A N 1
ATOM 1019 C CA . LEU A 1 124 ? 10.994 -13.550 2.942 1.00 97.25 124 LEU A CA 1
ATOM 1020 C C . LEU A 1 124 ? 12.494 -13.365 3.137 1.00 97.25 124 LEU A C 1
ATOM 1022 O O . LEU A 1 124 ? 12.932 -12.716 4.090 1.00 97.25 124 LEU A O 1
ATOM 1026 N N . ASP A 1 125 ? 13.261 -13.879 2.189 1.00 95.31 125 ASP A N 1
ATOM 1027 C CA . ASP A 1 125 ? 14.685 -13.622 2.071 1.00 95.31 125 ASP A CA 1
ATOM 1028 C C . ASP A 1 125 ? 14.938 -12.359 1.230 1.00 95.31 125 ASP A C 1
ATOM 1030 O O . ASP A 1 125 ? 14.065 -11.824 0.540 1.00 95.31 125 ASP A O 1
ATOM 1034 N N . GLU A 1 126 ? 16.173 -11.854 1.253 1.00 91.94 126 GLU A N 1
ATOM 1035 C CA . GLU A 1 126 ? 16.545 -10.661 0.480 1.00 91.94 126 GLU A CA 1
ATOM 1036 C C . GLU A 1 126 ? 16.354 -10.844 -1.039 1.00 91.94 126 GLU A C 1
ATOM 1038 O O . GLU A 1 126 ? 15.971 -9.893 -1.732 1.00 91.94 126 GLU A O 1
ATOM 1043 N N . GLU A 1 127 ? 16.562 -12.067 -1.531 1.00 93.81 127 GLU A N 1
ATOM 1044 C CA . GLU A 1 127 ? 16.425 -12.453 -2.942 1.00 93.81 127 GLU A CA 1
ATOM 1045 C C . GLU A 1 127 ? 14.964 -12.500 -3.417 1.00 93.81 127 GLU A C 1
ATOM 1047 O O . GLU A 1 127 ? 14.703 -12.396 -4.616 1.00 93.81 127 GLU A O 1
ATOM 1052 N N . ASP A 1 128 ? 13.991 -12.577 -2.501 1.00 95.94 128 ASP A N 1
ATOM 1053 C CA . ASP A 1 128 ? 12.572 -12.475 -2.866 1.00 95.94 128 ASP A CA 1
ATOM 1054 C C . ASP A 1 128 ? 12.208 -11.051 -3.299 1.00 95.94 128 ASP A C 1
ATOM 1056 O O . ASP A 1 128 ? 11.206 -10.827 -3.984 1.00 95.94 128 ASP A O 1
ATOM 1060 N N . HIS A 1 129 ? 13.012 -10.068 -2.873 1.00 96.56 129 HIS A N 1
ATOM 1061 C CA . HIS A 1 129 ? 12.849 -8.639 -3.136 1.00 96.56 129 HIS A CA 1
ATOM 1062 C C . HIS A 1 129 ? 11.490 -8.058 -2.703 1.00 96.56 129 HIS A C 1
ATOM 1064 O O . HIS A 1 129 ? 11.109 -6.955 -3.110 1.00 96.56 129 HIS A O 1
ATOM 1070 N N . ARG A 1 130 ? 10.758 -8.767 -1.842 1.00 96.94 130 ARG A N 1
ATOM 1071 C CA . ARG A 1 130 ? 9.414 -8.414 -1.369 1.00 96.94 130 ARG A CA 1
ATOM 1072 C C . ARG A 1 130 ? 9.437 -7.913 0.076 1.00 96.94 130 ARG A C 1
ATOM 1074 O O . ARG A 1 130 ? 10.493 -7.807 0.692 1.00 96.94 130 ARG A O 1
ATOM 1081 N N . GLY A 1 131 ? 8.275 -7.480 0.548 1.00 97.06 131 GLY A N 1
ATOM 1082 C CA . GLY A 1 131 ? 8.051 -6.878 1.859 1.00 97.06 131 GLY A CA 1
ATOM 1083 C C . GLY A 1 131 ? 7.000 -5.771 1.784 1.00 97.06 131 GLY A C 1
ATOM 1084 O O . GLY A 1 131 ? 7.053 -4.913 0.891 1.00 97.06 131 GLY A O 1
ATOM 1085 N N . GLY A 1 132 ? 6.030 -5.812 2.695 1.00 98.00 132 GLY A N 1
ATOM 1086 C CA . GLY A 1 132 ? 4.902 -4.887 2.763 1.00 98.00 132 GLY A CA 1
ATOM 1087 C C . GLY A 1 132 ? 3.977 -4.897 1.537 1.00 98.00 132 GLY A C 1
ATOM 1088 O O . GLY A 1 132 ? 4.170 -5.616 0.555 1.00 98.00 132 GLY A O 1
ATOM 1089 N N . LEU A 1 133 ? 2.958 -4.035 1.564 1.00 98.19 133 LEU A N 1
ATOM 1090 C CA . LEU A 1 133 ? 1.942 -3.916 0.507 1.00 98.19 133 LEU A CA 1
ATOM 1091 C C . LEU A 1 133 ? 2.532 -3.462 -0.832 1.00 98.19 133 LEU A C 1
ATOM 1093 O O . LEU A 1 133 ? 2.056 -3.847 -1.899 1.00 98.19 133 LEU A O 1
ATOM 1097 N N . LEU A 1 134 ? 3.568 -2.626 -0.781 1.00 97.62 134 LEU A N 1
ATOM 1098 C CA . LEU A 1 134 ? 4.118 -1.936 -1.948 1.00 97.62 134 LEU A CA 1
ATOM 1099 C C . LEU A 1 134 ? 4.813 -2.869 -2.948 1.00 97.62 134 LEU A C 1
ATOM 1101 O O . LEU A 1 134 ? 5.003 -2.495 -4.105 1.00 97.62 134 LEU A O 1
ATOM 1105 N N . THR A 1 135 ? 5.171 -4.079 -2.518 1.00 98.19 135 THR A N 1
ATOM 1106 C CA . THR A 1 135 ? 5.788 -5.104 -3.372 1.00 98.19 135 THR A CA 1
ATOM 1107 C C . THR A 1 135 ? 4.857 -6.265 -3.705 1.00 98.19 135 THR A C 1
ATOM 1109 O O . THR A 1 135 ? 5.263 -7.188 -4.412 1.00 98.19 135 THR A O 1
ATOM 1112 N N . GLN A 1 136 ? 3.602 -6.226 -3.252 1.00 98.69 136 GLN A N 1
ATOM 1113 C CA . GLN A 1 136 ? 2.613 -7.234 -3.622 1.00 98.69 136 GLN A CA 1
ATOM 1114 C C . GLN A 1 136 ? 2.234 -7.082 -5.096 1.00 98.69 136 GLN A C 1
ATOM 1116 O O . GLN A 1 136 ? 2.002 -5.975 -5.598 1.00 98.69 136 GLN A O 1
ATOM 1121 N N . ALA A 1 137 ? 2.124 -8.201 -5.809 1.00 98.19 137 ALA A N 1
ATOM 1122 C CA . ALA A 1 137 ? 1.838 -8.187 -7.236 1.00 98.19 137 ALA A CA 1
ATOM 1123 C C . ALA A 1 137 ? 0.465 -7.595 -7.562 1.00 98.19 137 ALA A C 1
ATOM 1125 O O . ALA A 1 137 ? 0.331 -6.991 -8.624 1.00 98.19 137 ALA A O 1
ATOM 1126 N N . ALA A 1 138 ? -0.519 -7.660 -6.657 1.00 98.12 138 ALA A N 1
ATOM 1127 C CA . ALA A 1 138 ? -1.787 -6.949 -6.832 1.00 98.12 138 ALA A CA 1
ATOM 1128 C C . ALA A 1 138 ? -1.568 -5.441 -7.018 1.00 98.12 138 ALA A C 1
ATOM 1130 O O . ALA A 1 138 ? -2.055 -4.855 -7.985 1.00 98.12 138 ALA A O 1
ATOM 1131 N N . ILE A 1 139 ? -0.788 -4.822 -6.127 1.00 98.06 139 ILE A N 1
ATOM 1132 C CA . ILE A 1 139 ? -0.514 -3.380 -6.139 1.00 98.06 139 ILE A CA 1
ATOM 1133 C C . ILE A 1 139 ? 0.349 -2.998 -7.346 1.00 98.06 139 ILE A C 1
ATOM 1135 O O . ILE A 1 139 ? 0.068 -2.023 -8.052 1.00 98.06 139 ILE A O 1
ATOM 1139 N N . LEU A 1 140 ? 1.375 -3.797 -7.635 1.00 98.00 140 LEU A N 1
ATOM 1140 C CA . LEU A 1 140 ? 2.256 -3.574 -8.782 1.00 98.00 140 LEU A CA 1
ATOM 1141 C C . LEU A 1 140 ? 1.498 -3.689 -10.114 1.00 98.00 140 LEU A C 1
ATOM 1143 O O . LEU A 1 140 ? 1.751 -2.892 -11.021 1.00 98.00 140 LEU A O 1
ATOM 1147 N N . SER A 1 141 ? 0.538 -4.613 -10.207 1.00 97.75 141 SER A N 1
ATOM 1148 C CA . SER A 1 141 ? -0.261 -4.857 -11.414 1.00 97.75 141 SER A CA 1
ATOM 1149 C C . SER A 1 141 ? -1.392 -3.847 -11.598 1.00 97.75 141 SER A C 1
ATOM 1151 O O . SER A 1 141 ? -1.568 -3.329 -12.697 1.00 97.75 141 SER A O 1
ATOM 1153 N N . LEU A 1 142 ? -2.137 -3.495 -10.541 1.00 96.88 142 LEU A N 1
ATOM 1154 C CA . LEU A 1 142 ? -3.231 -2.512 -10.648 1.00 96.88 142 LEU A CA 1
ATOM 1155 C C . LEU A 1 142 ? -2.728 -1.097 -10.982 1.00 96.88 142 LEU A C 1
ATOM 1157 O O . LEU A 1 142 ? -3.499 -0.247 -11.424 1.00 96.88 142 LEU A O 1
ATOM 1161 N N . THR A 1 143 ? -1.433 -0.842 -10.772 1.00 96.69 143 THR A N 1
ATOM 1162 C CA . THR A 1 143 ? -0.737 0.400 -11.145 1.00 96.69 143 THR A CA 1
ATOM 1163 C C . THR A 1 143 ? 0.015 0.288 -12.480 1.00 96.69 143 THR A C 1
ATOM 1165 O O . THR A 1 143 ? 0.910 1.087 -12.761 1.00 96.69 143 THR A O 1
ATOM 1168 N N . SER A 1 144 ? -0.344 -0.690 -13.313 1.00 95.88 144 SER A N 1
ATOM 1169 C CA . SER A 1 144 ? 0.224 -0.957 -14.640 1.00 95.88 144 SER A CA 1
ATOM 1170 C C . SER A 1 144 ? -0.854 -0.880 -15.732 1.00 95.88 144 SER A C 1
ATOM 1172 O O . SER A 1 144 ? -2.036 -0.732 -15.433 1.00 95.88 144 SER A O 1
ATOM 1174 N N . ASP A 1 145 ? -0.462 -0.939 -17.010 1.00 92.25 145 ASP A N 1
ATOM 1175 C CA . ASP A 1 145 ? -1.398 -0.864 -18.153 1.00 92.25 145 ASP A CA 1
ATOM 1176 C C . ASP A 1 145 ? -1.566 -2.185 -18.922 1.00 92.25 145 ASP A C 1
ATOM 1178 O O . ASP A 1 145 ? -2.065 -2.194 -20.046 1.00 92.25 145 ASP A O 1
ATOM 1182 N N . GLY A 1 146 ? -1.089 -3.285 -18.340 1.00 91.00 146 GLY A N 1
ATOM 1183 C CA . GLY A 1 146 ? -1.075 -4.612 -18.950 1.00 91.00 146 GLY A CA 1
ATOM 1184 C C . GLY A 1 146 ? 0.081 -4.872 -19.927 1.00 91.00 146 GLY A C 1
ATOM 1185 O O . GLY A 1 146 ? 0.395 -6.026 -20.203 1.00 91.00 146 GLY A O 1
ATOM 1186 N N . THR A 1 147 ? 0.777 -3.841 -20.411 1.00 90.94 147 THR A N 1
ATOM 1187 C CA . THR A 1 147 ? 1.967 -3.990 -21.275 1.00 90.94 147 THR A CA 1
ATOM 1188 C C . THR A 1 147 ? 3.258 -3.572 -20.584 1.00 90.94 147 THR A C 1
ATOM 1190 O O . THR A 1 147 ? 4.330 -4.083 -20.896 1.00 90.94 147 THR A O 1
ATOM 1193 N N . ARG A 1 148 ? 3.166 -2.626 -19.647 1.00 91.56 148 ARG A N 1
ATOM 1194 C CA . ARG A 1 148 ? 4.271 -2.114 -18.844 1.00 91.56 148 ARG A CA 1
ATOM 1195 C C . ARG A 1 148 ? 3.765 -1.567 -17.515 1.00 91.56 148 ARG A C 1
ATOM 1197 O O . ARG A 1 148 ? 2.593 -1.218 -17.356 1.00 91.56 148 ARG A O 1
ATOM 1204 N N . HIS A 1 149 ? 4.687 -1.418 -16.574 1.00 93.69 149 HIS A N 1
ATOM 1205 C CA . HIS A 1 149 ? 4.418 -0.655 -15.365 1.00 93.69 149 HIS A CA 1
ATOM 1206 C C . HIS A 1 149 ? 4.214 0.840 -15.682 1.00 93.69 149 HIS A C 1
ATOM 1208 O O . HIS A 1 149 ? 4.722 1.364 -16.681 1.00 93.69 149 HIS A O 1
ATOM 1214 N N . ARG A 1 150 ? 3.447 1.547 -14.840 1.00 94.75 150 ARG A N 1
ATOM 1215 C CA . ARG A 1 150 ? 3.167 2.983 -14.998 1.00 94.75 150 ARG A CA 1
ATOM 1216 C C . ARG A 1 150 ? 3.633 3.764 -13.760 1.00 94.75 150 ARG A C 1
ATOM 1218 O O . ARG A 1 150 ? 2.837 3.958 -12.842 1.00 94.75 150 ARG A O 1
ATOM 1225 N N . PRO A 1 151 ? 4.882 4.278 -13.734 1.00 95.06 151 PRO A N 1
ATOM 1226 C CA . PRO A 1 151 ? 5.434 4.957 -12.557 1.00 95.06 151 PRO A CA 1
ATOM 1227 C C . PRO A 1 151 ? 4.573 6.109 -12.044 1.00 95.06 151 PRO A C 1
ATOM 1229 O O . PRO A 1 151 ? 4.340 6.209 -10.849 1.00 95.06 151 PRO A O 1
ATOM 1232 N N . VAL A 1 152 ? 4.025 6.937 -12.936 1.00 94.31 152 VAL A N 1
ATOM 1233 C CA . VAL A 1 152 ? 3.178 8.070 -12.532 1.00 94.31 152 VAL A CA 1
ATOM 1234 C C . VAL A 1 152 ? 1.922 7.581 -11.803 1.00 94.31 152 VAL A C 1
ATOM 1236 O O . VAL A 1 152 ? 1.621 8.055 -10.714 1.00 94.31 152 VAL A O 1
ATOM 1239 N N . HIS A 1 153 ? 1.221 6.580 -12.348 1.00 95.00 153 HIS A N 1
ATOM 1240 C CA . HIS A 1 153 ? 0.022 6.011 -11.719 1.00 95.00 153 HIS A CA 1
ATOM 1241 C C . HIS A 1 153 ? 0.347 5.313 -10.397 1.00 95.00 153 HIS A C 1
ATOM 1243 O O . HIS A 1 153 ? -0.403 5.442 -9.432 1.00 95.00 153 HIS A O 1
ATOM 1249 N N . ARG A 1 154 ? 1.482 4.609 -10.335 1.00 96.94 154 ARG A N 1
ATOM 1250 C CA . ARG A 1 154 ? 1.974 3.986 -9.106 1.00 96.94 154 ARG A CA 1
ATOM 1251 C C . ARG A 1 154 ? 2.295 5.026 -8.036 1.00 96.94 154 ARG A C 1
ATOM 1253 O O . ARG A 1 154 ? 1.853 4.877 -6.904 1.00 96.94 154 ARG A O 1
ATOM 1260 N N . GLY A 1 155 ? 2.979 6.110 -8.397 1.00 96.94 155 GLY A N 1
ATOM 1261 C CA . GLY A 1 155 ? 3.276 7.213 -7.487 1.00 96.94 155 GLY A CA 1
ATOM 1262 C C . GLY A 1 155 ? 2.012 7.901 -6.967 1.00 96.94 155 GLY A C 1
ATOM 1263 O O . GLY A 1 155 ? 1.902 8.143 -5.769 1.00 96.94 155 GLY A O 1
ATOM 1264 N N . VAL A 1 156 ? 1.018 8.131 -7.834 1.00 96.81 156 VAL A N 1
ATOM 1265 C CA . VAL A 1 156 ? -0.309 8.635 -7.432 1.00 96.81 156 VAL A CA 1
ATOM 1266 C C . VAL A 1 156 ? -0.977 7.679 -6.441 1.00 96.81 156 VAL A C 1
ATOM 1268 O O . VAL A 1 156 ? -1.460 8.124 -5.404 1.00 96.81 156 VAL A O 1
ATOM 1271 N N . TRP A 1 157 ? -0.957 6.369 -6.708 1.00 97.56 157 TRP A N 1
ATOM 1272 C CA . TRP A 1 157 ? -1.512 5.374 -5.789 1.00 97.56 157 TRP A CA 1
ATOM 1273 C C . TRP A 1 157 ? -0.814 5.408 -4.421 1.00 97.56 157 TRP A C 1
ATOM 1275 O O . TRP A 1 157 ? -1.497 5.379 -3.400 1.00 97.56 157 TRP A O 1
ATOM 1285 N N . VAL A 1 158 ? 0.520 5.544 -4.375 1.00 97.75 158 VAL A N 1
ATOM 1286 C CA . VAL A 1 158 ? 1.269 5.701 -3.112 1.00 97.75 158 VAL A CA 1
ATOM 1287 C C . VAL A 1 158 ? 0.837 6.980 -2.392 1.00 97.75 158 VAL A C 1
ATOM 1289 O O . VAL A 1 158 ? 0.543 6.946 -1.198 1.00 97.75 158 VAL A O 1
ATOM 1292 N N . MET A 1 159 ? 0.717 8.106 -3.101 1.00 96.88 159 MET A N 1
ATOM 1293 C CA . MET A 1 159 ? 0.236 9.355 -2.503 1.00 96.88 159 MET A CA 1
ATOM 1294 C C . MET A 1 159 ? -1.154 9.215 -1.885 1.00 96.88 159 MET A C 1
ATOM 1296 O O . MET A 1 159 ? -1.368 9.661 -0.760 1.00 96.88 159 MET A O 1
ATOM 1300 N N . GLU A 1 160 ? -2.086 8.570 -2.580 1.00 96.75 160 GLU A N 1
ATOM 1301 C CA . GLU A 1 160 ? -3.469 8.450 -2.126 1.00 96.75 160 GLU A CA 1
ATOM 1302 C C . GLU A 1 160 ? -3.656 7.415 -1.017 1.00 96.75 160 GLU A C 1
ATOM 1304 O O . GLU A 1 160 ? -4.468 7.629 -0.110 1.00 96.75 160 GLU A O 1
ATOM 1309 N N . SER A 1 161 ? -2.963 6.281 -1.118 1.00 97.06 161 SER A N 1
ATOM 1310 C CA . SER A 1 161 ? -3.166 5.113 -0.256 1.00 97.06 161 SER A CA 1
ATOM 1311 C C . SER A 1 161 ? -2.254 5.123 0.969 1.00 97.06 161 SER A C 1
ATOM 1313 O O . SER A 1 161 ? -2.686 4.647 2.016 1.00 97.06 161 SER A O 1
ATOM 1315 N N . ILE A 1 162 ? -1.046 5.690 0.854 1.00 97.12 162 ILE A N 1
ATOM 1316 C CA . ILE A 1 162 ? -0.030 5.726 1.919 1.00 97.12 162 ILE A CA 1
ATOM 1317 C C . ILE A 1 162 ? 0.094 7.120 2.545 1.00 97.12 162 ILE A C 1
ATOM 1319 O O . ILE A 1 162 ? 0.175 7.229 3.762 1.00 97.12 162 ILE A O 1
ATOM 1323 N N . PHE A 1 163 ? 0.063 8.192 1.744 1.00 95.69 163 PHE A N 1
ATOM 1324 C CA . PHE A 1 163 ? 0.241 9.564 2.254 1.00 95.69 163 PHE A CA 1
ATOM 1325 C C . PHE A 1 163 ? -1.052 10.370 2.423 1.00 95.69 163 PHE A C 1
ATOM 1327 O O . PHE A 1 163 ? -0.998 11.521 2.865 1.00 95.69 163 PHE A O 1
ATOM 1334 N N . GLY A 1 164 ? -2.200 9.820 2.018 1.00 94.62 164 GLY A N 1
ATOM 1335 C CA . GLY A 1 164 ? -3.500 10.481 2.133 1.00 94.62 164 GLY A CA 1
ATOM 1336 C C . GLY A 1 164 ? -3.608 11.778 1.324 1.00 94.62 164 GLY A C 1
ATOM 1337 O O . GLY A 1 164 ? -4.377 12.667 1.688 1.00 94.62 164 GLY A O 1
ATOM 1338 N N . LYS A 1 165 ? -2.823 11.912 0.249 1.00 93.19 165 LYS A N 1
ATOM 1339 C CA . LYS A 1 165 ? -2.755 13.100 -0.611 1.00 93.19 165 LYS A CA 1
ATOM 1340 C C . LYS A 1 165 ? -3.203 12.751 -2.020 1.00 93.19 165 LYS A C 1
ATOM 1342 O O . LYS A 1 165 ? -2.654 11.845 -2.635 1.00 93.19 165 LYS A O 1
ATOM 1347 N N . SER A 1 166 ? -4.137 13.524 -2.558 1.00 90.88 166 SER A N 1
ATOM 1348 C CA . SER A 1 166 ? -4.558 13.386 -3.953 1.00 90.88 166 SER A CA 1
ATOM 1349 C C . SER A 1 166 ? -3.878 14.469 -4.796 1.00 90.88 166 SER A C 1
ATOM 1351 O O . SER A 1 166 ? -4.073 15.657 -4.521 1.00 90.88 166 SER A O 1
ATOM 1353 N N . PRO A 1 167 ? -3.036 14.102 -5.779 1.00 89.19 167 PRO A N 1
ATOM 1354 C CA . PRO A 1 167 ? -2.474 15.073 -6.709 1.00 89.19 167 PRO A CA 1
ATOM 1355 C C . PRO A 1 167 ? -3.581 15.665 -7.602 1.00 89.19 167 PRO A C 1
ATOM 1357 O O . PRO A 1 167 ? -4.623 15.032 -7.794 1.00 89.19 167 PRO A O 1
ATOM 1360 N N . PRO A 1 168 ? -3.386 16.879 -8.151 1.00 86.75 168 PRO A N 1
ATOM 1361 C CA . PRO A 1 168 ? -4.325 17.441 -9.115 1.00 86.75 168 PRO A CA 1
ATOM 1362 C C . PRO A 1 168 ? -4.402 16.557 -10.373 1.00 86.75 168 PRO A C 1
ATOM 1364 O O . PRO A 1 168 ? -3.430 15.864 -10.692 1.00 86.75 168 PRO A O 1
ATOM 1367 N N . PRO A 1 169 ? -5.528 16.584 -11.110 1.00 85.75 169 PRO A N 1
ATOM 1368 C CA . PRO A 1 169 ? -5.624 15.872 -12.378 1.00 85.75 169 PRO A CA 1
ATOM 1369 C C . PRO A 1 169 ? -4.559 16.377 -13.368 1.00 85.75 169 PRO A C 1
ATOM 1371 O O . PRO A 1 169 ? -4.176 17.552 -13.306 1.00 85.75 169 PRO A O 1
ATOM 1374 N N . PRO A 1 170 ? -4.083 15.519 -14.291 1.00 83.56 170 PRO A N 1
ATOM 1375 C CA . PRO A 1 170 ? -3.161 15.955 -15.331 1.00 83.56 170 PRO A CA 1
ATOM 1376 C C . PRO A 1 170 ? -3.817 17.035 -16.214 1.00 83.56 170 PRO A C 1
ATOM 1378 O O . PRO A 1 170 ? -5.041 17.023 -16.387 1.00 83.56 170 PRO A O 1
ATOM 1381 N N . PRO A 1 171 ? -3.037 17.966 -16.794 1.00 83.19 171 PRO A N 1
ATOM 1382 C CA . PRO A 1 171 ? -3.569 18.930 -17.753 1.00 83.19 171 PRO A CA 1
ATOM 1383 C C . PRO A 1 171 ? -4.245 18.230 -18.946 1.00 83.19 171 PRO A C 1
ATOM 1385 O O . PRO A 1 171 ? -3.795 17.180 -19.397 1.00 83.19 171 PRO A O 1
ATOM 1388 N N . ALA A 1 172 ? -5.317 18.820 -19.483 1.00 80.81 172 ALA A N 1
ATOM 1389 C CA . ALA A 1 172 ? -6.161 18.173 -20.499 1.00 80.81 172 ALA A CA 1
ATOM 1390 C C . ALA A 1 172 ? -5.462 17.904 -21.850 1.00 80.81 172 ALA A C 1
ATOM 1392 O O . ALA A 1 172 ? -5.907 17.039 -22.595 1.00 80.81 172 ALA A O 1
ATOM 1393 N N . ASN A 1 173 ? -4.376 18.623 -22.153 1.00 80.31 173 ASN A N 1
ATOM 1394 C CA . ASN A 1 173 ? -3.698 18.602 -23.455 1.00 80.31 173 ASN A CA 1
ATOM 1395 C C . ASN A 1 173 ? -2.248 18.096 -23.350 1.00 80.31 173 ASN A C 1
ATOM 1397 O O . ASN A 1 173 ? -1.359 18.643 -23.998 1.00 80.31 173 ASN A O 1
ATOM 1401 N N . VAL A 1 174 ? -1.984 17.118 -22.479 1.00 78.69 174 VAL A N 1
ATOM 1402 C CA . VAL A 1 174 ? -0.652 16.501 -22.375 1.00 78.69 174 VAL A CA 1
ATOM 1403 C C . VAL A 1 174 ? -0.527 15.385 -23.405 1.00 78.69 174 VAL A C 1
ATOM 1405 O O . VAL A 1 174 ? -1.331 14.451 -23.407 1.00 78.69 174 VAL A O 1
ATOM 1408 N N . ASP A 1 175 ? 0.496 15.472 -24.253 1.00 81.19 175 ASP A N 1
ATOM 1409 C CA . ASP A 1 175 ? 0.794 14.430 -25.231 1.00 81.19 175 ASP A CA 1
ATOM 1410 C C . ASP A 1 175 ? 1.127 13.098 -24.537 1.00 81.19 175 ASP A C 1
ATOM 1412 O O . ASP A 1 175 ? 1.809 13.074 -23.505 1.00 81.19 175 ASP A O 1
ATOM 1416 N N . PRO A 1 176 ? 0.671 11.959 -25.080 1.00 82.50 176 PRO A N 1
ATOM 1417 C CA . PRO A 1 176 ? 1.004 10.663 -24.517 1.00 82.50 176 PRO A CA 1
ATOM 1418 C C . PRO A 1 176 ? 2.508 10.382 -24.625 1.00 82.50 176 PRO A C 1
ATOM 1420 O O . PRO A 1 176 ? 3.200 10.827 -25.537 1.00 82.50 176 PRO A O 1
ATOM 1423 N N . ILE A 1 177 ? 3.024 9.561 -23.707 1.00 84.12 177 ILE A N 1
ATOM 1424 C CA . ILE A 1 177 ? 4.397 9.059 -23.816 1.00 84.12 177 ILE A CA 1
ATOM 1425 C C . ILE A 1 177 ? 4.478 8.073 -24.982 1.00 84.12 177 ILE A C 1
ATOM 1427 O O . ILE A 1 177 ? 3.958 6.953 -24.896 1.00 84.12 177 ILE A O 1
ATOM 1431 N N . GLU A 1 178 ? 5.186 8.483 -26.030 1.00 83.38 178 GLU A N 1
ATOM 1432 C CA . GLU A 1 178 ? 5.349 7.712 -27.256 1.00 83.38 178 GLU A CA 1
ATOM 1433 C C . GLU A 1 178 ? 6.118 6.384 -27.047 1.00 83.38 178 GLU A C 1
ATOM 1435 O O . GLU A 1 178 ? 7.018 6.255 -26.192 1.00 83.38 178 GLU A O 1
ATOM 1440 N N . PRO A 1 179 ? 5.796 5.338 -27.832 1.00 85.00 179 PRO A N 1
ATOM 1441 C CA . PRO A 1 179 ? 6.620 4.140 -27.938 1.00 85.00 179 PRO A CA 1
ATOM 1442 C C . PRO A 1 179 ? 8.053 4.464 -28.380 1.00 85.00 179 PRO A C 1
ATOM 1444 O O . PRO A 1 179 ? 8.346 5.538 -28.892 1.00 85.00 179 PRO A O 1
ATOM 1447 N N . ASN A 1 180 ? 8.977 3.522 -28.170 1.00 85.38 180 ASN A N 1
ATOM 1448 C CA . ASN A 1 180 ? 10.345 3.718 -28.653 1.00 85.38 180 ASN A CA 1
ATOM 1449 C C . ASN A 1 180 ? 10.351 3.742 -30.195 1.00 85.38 180 ASN A C 1
ATOM 1451 O O . ASN A 1 180 ? 9.747 2.839 -30.793 1.00 85.38 180 ASN A O 1
ATOM 1455 N N . PRO A 1 181 ? 11.007 4.730 -30.837 1.00 87.81 181 PRO A N 1
ATOM 1456 C CA . PRO A 1 181 ? 11.185 4.734 -32.285 1.00 87.81 181 PRO A CA 1
ATOM 1457 C C . PRO A 1 181 ? 11.973 3.502 -32.733 1.00 87.81 181 PRO A C 1
ATOM 1459 O O . PRO A 1 181 ? 12.883 3.059 -32.034 1.00 87.81 181 PRO A O 1
ATOM 1462 N N . VAL A 1 182 ? 11.641 2.956 -33.905 1.00 88.19 182 VAL A N 1
ATOM 1463 C CA . VAL A 1 182 ? 12.263 1.720 -34.419 1.00 88.19 182 VAL A CA 1
ATOM 1464 C C . VAL A 1 182 ? 13.771 1.890 -34.625 1.00 88.19 182 VAL A C 1
ATOM 1466 O O . VAL A 1 182 ? 14.532 0.986 -34.290 1.00 88.19 182 VAL A O 1
ATOM 1469 N N . ASP A 1 183 ? 14.194 3.069 -35.082 1.00 91.19 183 ASP A N 1
ATOM 1470 C CA . ASP A 1 183 ? 15.585 3.355 -35.453 1.00 91.19 183 ASP A CA 1
ATOM 1471 C C . ASP A 1 183 ? 16.406 4.001 -34.321 1.00 91.19 183 ASP A C 1
ATOM 1473 O O . ASP A 1 183 ? 17.564 4.365 -34.515 1.00 91.19 183 ASP A O 1
ATOM 1477 N N . SER A 1 184 ? 15.826 4.165 -33.127 1.00 91.75 184 SER A N 1
ATOM 1478 C CA . SER A 1 184 ? 16.500 4.757 -31.962 1.00 91.75 184 SER A CA 1
ATOM 1479 C C . SER A 1 184 ? 16.899 3.694 -30.936 1.00 91.75 184 SER A C 1
ATOM 1481 O O . SER A 1 184 ? 16.228 2.662 -30.853 1.00 91.75 184 SER A O 1
ATOM 1483 N N . PRO A 1 185 ? 17.945 3.931 -30.120 1.00 94.00 185 PRO A N 1
ATOM 1484 C CA . PRO A 1 185 ? 18.273 3.046 -29.011 1.00 94.00 185 PRO A CA 1
ATOM 1485 C C . PRO A 1 185 ? 17.072 2.832 -28.089 1.00 94.00 185 PRO A C 1
ATOM 1487 O O . PRO A 1 185 ? 16.315 3.766 -27.807 1.00 94.00 185 PRO A O 1
ATOM 1490 N N . LYS A 1 186 ? 16.905 1.603 -27.598 1.00 94.88 186 LYS A N 1
ATOM 1491 C CA . LYS A 1 186 ? 15.872 1.287 -26.607 1.00 94.88 186 LYS A CA 1
ATOM 1492 C C . LYS A 1 186 ? 16.030 2.170 -25.364 1.00 94.88 186 LYS A C 1
ATOM 1494 O O . LYS A 1 186 ? 17.108 2.233 -24.779 1.00 94.88 186 LYS A O 1
ATOM 1499 N N . ALA A 1 187 ? 14.939 2.802 -24.935 1.00 94.12 187 ALA A N 1
ATOM 1500 C CA . ALA A 1 187 ? 14.886 3.616 -23.724 1.00 94.12 187 ALA A CA 1
ATOM 1501 C C . ALA A 1 187 ? 13.839 3.082 -22.737 1.00 94.12 187 ALA A C 1
ATOM 1503 O O . ALA A 1 187 ? 12.767 2.622 -23.154 1.00 94.12 187 ALA A O 1
ATOM 1504 N N . THR A 1 188 ? 14.152 3.178 -21.440 1.00 94.81 188 THR A N 1
ATOM 1505 C CA . THR A 1 188 ? 13.228 2.843 -20.345 1.00 94.81 188 THR A CA 1
ATOM 1506 C C . THR A 1 188 ? 12.102 3.865 -20.244 1.00 94.81 188 THR A C 1
ATOM 1508 O O . THR A 1 188 ? 12.223 5.006 -20.707 1.00 94.81 188 THR A O 1
ATOM 1511 N N . ILE A 1 189 ? 11.011 3.507 -19.568 1.00 93.56 189 ILE A N 1
ATOM 1512 C CA . ILE A 1 189 ? 9.964 4.476 -19.239 1.00 93.56 189 ILE A CA 1
ATOM 1513 C C . ILE A 1 189 ? 10.486 5.629 -18.371 1.00 93.56 189 ILE A C 1
ATOM 1515 O O . ILE A 1 189 ? 10.021 6.751 -18.553 1.00 93.56 189 ILE A O 1
ATOM 1519 N N . ARG A 1 190 ? 11.482 5.402 -17.498 1.00 94.44 190 ARG A N 1
ATOM 1520 C CA . ARG A 1 190 ? 12.154 6.473 -16.739 1.00 94.44 190 ARG A CA 1
ATOM 1521 C C . ARG A 1 190 ? 12.766 7.508 -17.677 1.00 94.44 190 ARG A C 1
ATOM 1523 O O . ARG A 1 190 ? 12.485 8.693 -17.534 1.00 94.44 190 ARG A O 1
ATOM 1530 N N . MET A 1 191 ? 13.569 7.069 -18.649 1.00 93.31 191 MET A N 1
ATOM 1531 C CA . MET A 1 191 ? 14.221 7.971 -19.609 1.00 93.31 191 MET A CA 1
ATOM 1532 C C . MET A 1 191 ? 13.189 8.782 -20.399 1.00 93.31 191 MET A C 1
ATOM 1534 O O . MET A 1 191 ? 13.370 9.976 -20.627 1.00 93.31 191 MET A O 1
ATOM 1538 N N . LYS A 1 192 ? 12.075 8.147 -20.774 1.00 91.69 192 LYS A N 1
ATOM 1539 C CA . LYS A 1 192 ? 10.974 8.818 -21.473 1.00 91.69 192 LYS A CA 1
ATOM 1540 C C . LYS A 1 192 ? 10.236 9.819 -20.597 1.00 91.69 192 LYS A C 1
ATOM 1542 O O . LYS A 1 192 ? 9.922 10.904 -21.068 1.00 91.69 192 LYS A O 1
ATOM 1547 N N . LEU A 1 193 ? 9.959 9.465 -19.342 1.00 91.12 193 LEU A N 1
ATOM 1548 C CA . LEU A 1 193 ? 9.354 10.376 -18.373 1.00 91.12 193 LEU A CA 1
ATOM 1549 C C . LEU A 1 193 ? 10.248 11.592 -18.150 1.00 91.12 193 LEU A C 1
ATOM 1551 O O . LEU A 1 193 ? 9.746 12.709 -18.108 1.00 91.12 193 LEU A O 1
ATOM 1555 N N . GLU A 1 194 ? 11.563 11.400 -18.068 1.00 90.44 194 GLU A N 1
ATOM 1556 C CA . GLU A 1 194 ? 12.503 12.510 -17.930 1.00 90.44 194 GLU A CA 1
ATOM 1557 C C . GLU A 1 194 ? 12.483 13.436 -19.149 1.00 90.44 194 GLU A C 1
ATOM 1559 O O . GLU A 1 194 ? 12.350 14.647 -18.993 1.00 90.44 194 GLU A O 1
ATOM 1564 N N . ALA A 1 195 ? 12.487 12.875 -20.361 1.00 88.19 195 ALA A N 1
ATOM 1565 C CA . ALA A 1 195 ? 12.346 13.656 -21.590 1.00 88.19 195 ALA A CA 1
ATOM 1566 C C . ALA A 1 195 ? 10.983 14.373 -21.701 1.00 88.19 195 ALA A C 1
ATOM 1568 O O . ALA A 1 195 ? 10.892 15.445 -22.297 1.00 88.19 195 ALA A O 1
ATOM 1569 N N . HIS A 1 196 ? 9.927 13.801 -21.117 1.00 86.31 196 HIS A N 1
ATOM 1570 C CA . HIS A 1 196 ? 8.573 14.357 -21.132 1.00 86.31 196 HIS A CA 1
ATOM 1571 C C . HIS A 1 196 ? 8.403 15.559 -20.183 1.00 86.31 196 HIS A C 1
ATOM 1573 O O . HIS A 1 196 ? 7.569 16.429 -20.420 1.00 86.31 196 HIS A O 1
ATOM 1579 N N . LYS A 1 197 ? 9.218 15.668 -19.126 1.00 84.25 197 LYS A N 1
ATOM 1580 C CA . LYS A 1 197 ? 9.127 16.726 -18.100 1.00 84.25 197 LYS A CA 1
ATOM 1581 C C . LYS A 1 197 ? 9.833 18.032 -18.490 1.00 84.25 197 LYS A C 1
ATOM 1583 O O . LYS A 1 197 ? 10.441 18.683 -17.645 1.00 84.25 197 LYS A O 1
ATOM 1588 N N . HIS A 1 198 ? 9.750 18.442 -19.754 1.00 80.06 198 HIS A N 1
ATOM 1589 C CA . HIS A 1 198 ? 10.402 19.676 -20.208 1.00 80.06 198 HIS A CA 1
ATOM 1590 C C . HIS A 1 198 ? 9.687 20.953 -19.721 1.00 80.06 198 HIS A C 1
ATOM 1592 O O . HIS A 1 198 ? 10.309 22.008 -19.614 1.00 80.06 198 HIS A O 1
ATOM 1598 N N . ASP A 1 199 ? 8.380 20.883 -19.444 1.00 81.94 199 ASP A N 1
ATOM 1599 C CA . ASP A 1 199 ? 7.593 22.010 -18.935 1.00 81.94 199 ASP A CA 1
ATOM 1600 C C . ASP A 1 199 ? 7.740 22.144 -17.409 1.00 81.94 199 ASP A C 1
ATOM 1602 O O . ASP A 1 199 ? 7.597 21.174 -16.658 1.00 81.94 199 ASP A O 1
ATOM 1606 N N . ALA A 1 200 ? 7.992 23.367 -16.933 1.00 83.00 200 ALA A N 1
ATOM 1607 C CA . ALA A 1 200 ? 8.239 23.641 -15.518 1.00 83.00 200 ALA A CA 1
ATOM 1608 C C . ALA A 1 200 ? 7.046 23.290 -14.604 1.00 83.00 200 ALA A C 1
ATOM 1610 O O . ALA A 1 200 ? 7.255 22.864 -13.462 1.00 83.00 200 ALA A O 1
ATOM 1611 N N . ASN A 1 201 ? 5.806 23.422 -15.089 1.00 82.38 201 ASN A N 1
ATOM 1612 C CA . ASN A 1 201 ? 4.606 23.053 -14.336 1.00 82.38 201 ASN A CA 1
ATOM 1613 C C . ASN A 1 201 ? 4.488 21.531 -14.206 1.00 82.38 201 ASN A C 1
ATOM 1615 O O . ASN A 1 201 ? 4.181 21.026 -13.122 1.00 82.38 201 ASN A O 1
ATOM 1619 N N . CYS A 1 202 ? 4.802 20.797 -15.278 1.00 84.38 202 CYS A N 1
ATOM 1620 C CA . CYS A 1 202 ? 4.849 19.335 -15.247 1.00 84.38 202 CYS A CA 1
ATOM 1621 C C . CYS A 1 202 ? 5.931 18.862 -14.264 1.00 84.38 202 CYS A C 1
ATOM 1623 O O . CYS A 1 202 ? 5.653 18.090 -13.342 1.00 84.38 202 CYS A O 1
ATOM 1625 N N . ALA A 1 203 ? 7.142 19.417 -14.362 1.00 86.50 203 ALA A N 1
ATOM 1626 C CA . ALA A 1 203 ? 8.252 19.078 -13.476 1.00 86.50 203 ALA A CA 1
ATOM 1627 C C . ALA A 1 203 ? 7.949 19.351 -11.987 1.00 86.50 203 ALA A C 1
ATOM 1629 O O . ALA A 1 203 ? 8.417 18.623 -11.109 1.00 86.50 203 ALA A O 1
ATOM 1630 N N . ALA A 1 204 ? 7.155 20.376 -11.659 1.00 87.00 204 ALA A N 1
ATOM 1631 C CA . ALA A 1 204 ? 6.800 20.693 -10.275 1.00 87.00 204 ALA A CA 1
ATOM 1632 C C . ALA A 1 204 ? 5.979 19.586 -9.590 1.00 87.00 204 ALA A C 1
ATOM 1634 O O . ALA A 1 204 ? 6.280 19.230 -8.447 1.00 87.00 204 ALA A O 1
ATOM 1635 N N . CYS A 1 205 ? 4.979 19.026 -10.277 1.00 87.06 205 CYS A N 1
ATOM 1636 C CA . CYS A 1 205 ? 4.181 17.923 -9.735 1.00 87.06 205 CYS A CA 1
ATOM 1637 C C . CYS A 1 205 ? 4.948 16.598 -9.798 1.00 87.06 205 CYS A C 1
ATOM 1639 O O . CYS A 1 205 ? 5.008 15.872 -8.805 1.00 87.06 205 CYS A O 1
ATOM 1641 N N . HIS A 1 206 ? 5.608 16.313 -10.922 1.00 90.81 206 HIS A N 1
ATOM 1642 C CA . HIS A 1 206 ? 6.335 15.060 -11.118 1.00 90.81 206 HIS A CA 1
ATOM 1643 C C . HIS A 1 206 ? 7.505 14.870 -10.145 1.00 90.81 206 HIS A C 1
ATOM 1645 O O . HIS A 1 206 ? 7.745 13.746 -9.717 1.00 90.81 206 HIS A O 1
ATOM 1651 N N . ARG A 1 207 ? 8.162 15.949 -9.687 1.00 90.00 207 ARG A N 1
ATOM 1652 C CA . ARG A 1 207 ? 9.167 15.875 -8.605 1.00 90.00 207 ARG A CA 1
ATOM 1653 C C . ARG A 1 207 ? 8.645 15.226 -7.319 1.00 90.00 207 ARG A C 1
ATOM 1655 O O . ARG A 1 207 ? 9.439 14.712 -6.542 1.00 90.00 207 ARG A O 1
ATOM 1662 N N . LYS A 1 208 ? 7.331 15.261 -7.079 1.00 91.62 208 LYS A N 1
ATOM 1663 C CA . LYS A 1 208 ? 6.689 14.651 -5.906 1.00 91.62 208 LYS A CA 1
ATOM 1664 C C . LYS A 1 208 ? 6.089 13.274 -6.197 1.00 91.62 208 LYS A C 1
ATOM 1666 O O . LYS A 1 208 ? 5.907 12.506 -5.262 1.00 91.62 208 LYS A O 1
ATOM 1671 N N . ILE A 1 209 ? 5.763 12.987 -7.459 1.00 94.75 209 ILE A N 1
ATOM 1672 C CA . ILE A 1 209 ? 5.029 11.781 -7.874 1.00 94.75 209 ILE A CA 1
ATOM 1673 C C . ILE A 1 209 ? 5.988 10.702 -8.380 1.00 94.75 209 ILE A C 1
ATOM 1675 O O . ILE A 1 209 ? 5.945 9.572 -7.900 1.00 94.75 209 ILE A O 1
ATOM 1679 N N . ASP A 1 210 ? 6.856 11.042 -9.335 1.00 94.94 210 ASP A N 1
ATOM 1680 C CA . ASP A 1 210 ? 7.680 10.067 -10.053 1.00 94.94 210 ASP A CA 1
ATOM 1681 C C . ASP A 1 210 ? 8.574 9.238 -9.131 1.00 94.94 210 ASP A C 1
ATOM 1683 O O . ASP A 1 210 ? 8.577 8.017 -9.304 1.00 94.94 210 ASP A O 1
ATOM 1687 N N . PRO A 1 211 ? 9.284 9.820 -8.136 1.00 96.25 211 PRO A N 1
ATOM 1688 C CA . PRO A 1 211 ? 10.136 9.026 -7.255 1.00 96.25 211 PRO A CA 1
ATOM 1689 C C . PRO A 1 211 ? 9.365 7.914 -6.533 1.00 96.25 211 PRO A C 1
ATOM 1691 O O . PRO A 1 211 ? 9.880 6.813 -6.382 1.00 96.25 211 PRO A O 1
ATOM 1694 N N . LEU A 1 212 ? 8.105 8.165 -6.157 1.00 96.88 212 LEU A N 1
ATOM 1695 C CA . LEU A 1 212 ? 7.273 7.208 -5.422 1.00 96.88 212 LEU A CA 1
ATOM 1696 C C . LEU A 1 212 ? 6.880 5.991 -6.270 1.00 96.88 212 LEU A C 1
ATOM 1698 O O . LEU A 1 212 ? 6.687 4.900 -5.742 1.00 96.88 212 LEU A O 1
ATOM 1702 N N . GLY A 1 213 ? 6.740 6.172 -7.585 1.00 96.88 213 GLY A N 1
ATOM 1703 C CA . GLY A 1 213 ? 6.447 5.077 -8.507 1.00 96.88 213 GLY A CA 1
ATOM 1704 C C . GLY A 1 213 ? 7.694 4.385 -9.046 1.00 96.88 213 GLY A C 1
ATOM 1705 O O . GLY A 1 213 ? 7.713 3.160 -9.174 1.00 96.88 213 GLY A O 1
ATOM 1706 N N . LEU A 1 214 ? 8.734 5.167 -9.345 1.00 97.25 214 LEU A N 1
ATOM 1707 C CA . LEU A 1 214 ? 10.008 4.679 -9.868 1.00 97.25 214 LEU A CA 1
ATOM 1708 C C . LEU A 1 214 ? 10.827 3.907 -8.826 1.00 97.25 214 LEU A C 1
ATOM 1710 O O . LEU A 1 214 ? 11.650 3.088 -9.214 1.00 97.25 214 LEU A O 1
ATOM 1714 N N . ALA A 1 215 ? 10.559 4.074 -7.528 1.00 97.69 215 ALA A N 1
ATOM 1715 C CA . ALA A 1 215 ? 11.132 3.225 -6.478 1.00 97.69 215 ALA A CA 1
ATOM 1716 C C . ALA A 1 215 ? 10.898 1.719 -6.698 1.00 97.69 215 ALA A C 1
ATOM 1718 O O . ALA A 1 215 ? 11.633 0.890 -6.172 1.00 97.69 215 ALA A O 1
ATOM 1719 N N . PHE A 1 216 ? 9.897 1.362 -7.505 1.00 97.12 216 PHE A N 1
ATOM 1720 C CA . PHE A 1 216 ? 9.528 -0.013 -7.834 1.00 97.12 216 PHE A CA 1
ATOM 1721 C C . PHE A 1 216 ? 9.788 -0.344 -9.311 1.00 97.12 216 PHE A C 1
ATOM 1723 O O . PHE A 1 216 ? 9.150 -1.243 -9.857 1.00 97.12 216 PHE A O 1
ATOM 1730 N N . ASP A 1 217 ? 10.684 0.385 -9.986 1.00 96.31 217 ASP A N 1
ATO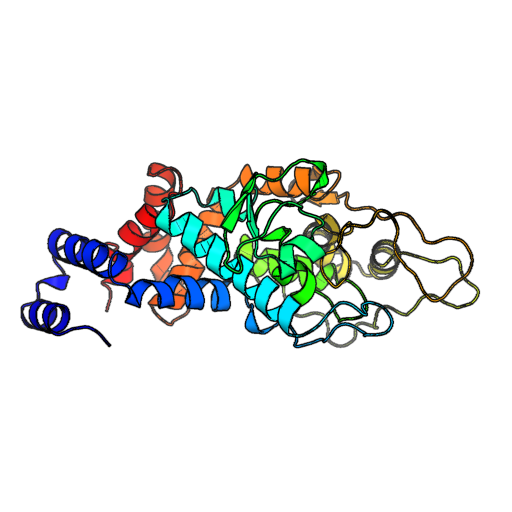M 1731 C CA . ASP A 1 217 ? 11.019 0.154 -11.401 1.00 96.31 217 ASP A CA 1
ATOM 1732 C C . ASP A 1 217 ? 11.607 -1.257 -11.620 1.00 96.31 217 ASP A C 1
ATOM 1734 O O . ASP A 1 217 ? 11.406 -1.864 -12.666 1.00 96.31 217 ASP A O 1
ATOM 1738 N N . ASN A 1 218 ? 12.204 -1.871 -10.592 1.00 97.44 218 ASN A N 1
ATOM 1739 C CA . ASN A 1 218 ? 12.598 -3.284 -10.616 1.00 97.44 218 ASN A CA 1
ATOM 1740 C C . ASN A 1 218 ? 11.433 -4.283 -10.729 1.00 97.44 218 ASN A C 1
ATOM 1742 O O . ASN A 1 218 ? 11.685 -5.477 -10.833 1.00 97.44 218 ASN A O 1
ATOM 1746 N N . PHE A 1 219 ? 10.176 -3.839 -10.727 1.00 97.62 219 PHE A N 1
ATOM 1747 C CA . PHE A 1 219 ? 9.017 -4.702 -10.930 1.00 97.62 219 PHE A CA 1
ATOM 1748 C C . PHE A 1 219 ? 8.345 -4.424 -12.274 1.00 97.62 219 PHE A C 1
ATOM 1750 O O . PHE A 1 219 ? 8.069 -3.272 -12.623 1.00 97.62 219 PHE A O 1
ATOM 1757 N N . ASP A 1 220 ? 8.070 -5.482 -13.033 1.00 96.06 220 ASP A N 1
ATOM 1758 C CA . ASP A 1 220 ? 7.345 -5.397 -14.300 1.00 96.06 220 ASP A CA 1
ATOM 1759 C C . ASP A 1 220 ? 5.828 -5.162 -14.113 1.00 96.06 220 ASP A C 1
ATOM 1761 O O . ASP A 1 220 ? 5.345 -4.887 -13.010 1.00 96.06 220 ASP A O 1
ATOM 1765 N N . ALA A 1 221 ? 5.064 -5.236 -15.210 1.00 95.56 221 ALA A N 1
ATOM 1766 C CA . ALA A 1 221 ? 3.628 -4.957 -15.203 1.00 95.56 221 ALA A CA 1
ATOM 1767 C C . ALA A 1 221 ? 2.794 -5.951 -14.379 1.00 95.56 221 ALA A C 1
ATOM 1769 O O . ALA A 1 221 ? 1.655 -5.632 -14.053 1.00 95.56 221 ALA A O 1
ATOM 1770 N N . ILE A 1 222 ? 3.334 -7.133 -14.061 1.00 96.56 222 ILE A N 1
ATOM 1771 C CA . ILE A 1 222 ? 2.667 -8.161 -13.250 1.00 96.56 222 ILE A CA 1
ATOM 1772 C C . ILE A 1 222 ? 3.389 -8.404 -11.917 1.00 96.56 222 ILE A C 1
ATOM 1774 O O . ILE A 1 222 ? 3.125 -9.380 -11.211 1.00 96.56 222 ILE A O 1
ATOM 1778 N N . GLY A 1 223 ? 4.315 -7.513 -11.557 1.00 96.62 223 GLY A N 1
ATOM 1779 C CA . GLY A 1 223 ? 5.036 -7.549 -10.294 1.00 96.62 223 GLY A CA 1
ATOM 1780 C C . GLY A 1 223 ? 6.146 -8.597 -10.211 1.00 96.62 223 GLY A C 1
ATOM 1781 O O . GLY A 1 223 ? 6.481 -9.013 -9.100 1.00 96.62 223 GLY A O 1
ATOM 1782 N N . ARG A 1 224 ? 6.714 -9.039 -11.341 1.00 96.50 224 ARG A N 1
ATOM 1783 C CA . ARG A 1 224 ? 7.941 -9.855 -11.358 1.00 96.50 224 ARG A CA 1
ATOM 1784 C C . ARG A 1 224 ? 9.169 -8.968 -11.268 1.00 96.50 224 ARG A C 1
ATOM 1786 O O . ARG A 1 224 ? 9.188 -7.873 -11.831 1.00 96.50 224 ARG A O 1
ATOM 1793 N N . TRP A 1 225 ? 10.190 -9.465 -10.583 1.00 96.94 225 TRP A N 1
ATOM 1794 C CA . TRP A 1 225 ? 11.469 -8.781 -10.488 1.00 96.94 225 TRP A CA 1
ATOM 1795 C C . TRP A 1 225 ? 12.189 -8.733 -11.842 1.00 96.94 225 TRP A C 1
ATOM 1797 O O . TRP A 1 225 ? 12.138 -9.683 -12.623 1.00 96.94 225 TRP A O 1
ATOM 1807 N N . ARG A 1 226 ? 12.880 -7.624 -12.111 1.00 95.81 226 ARG A N 1
ATOM 1808 C CA . ARG A 1 226 ? 13.708 -7.407 -13.299 1.00 95.81 226 ARG A CA 1
ATOM 1809 C C . ARG A 1 226 ? 14.888 -6.482 -13.005 1.00 95.81 226 ARG A C 1
ATOM 1811 O O . ARG A 1 226 ? 14.815 -5.576 -12.173 1.00 95.81 226 ARG A O 1
ATOM 1818 N N . THR A 1 227 ? 15.959 -6.671 -13.768 1.00 96.56 227 THR A N 1
ATOM 1819 C CA . THR A 1 227 ? 17.159 -5.813 -13.781 1.00 96.56 227 THR A CA 1
ATOM 1820 C C . THR A 1 227 ? 17.317 -5.035 -15.094 1.00 96.56 227 THR A C 1
ATOM 1822 O O . THR A 1 227 ? 18.085 -4.075 -15.163 1.00 96.56 227 THR A O 1
ATOM 1825 N N . GLU A 1 228 ? 16.544 -5.392 -16.122 1.00 96.75 228 GLU A N 1
ATOM 1826 C CA . GLU A 1 228 ? 16.481 -4.716 -17.421 1.00 96.75 228 GLU A CA 1
ATOM 1827 C C . GLU A 1 228 ? 15.024 -4.476 -17.838 1.00 96.75 228 GLU A C 1
ATOM 1829 O O . GLU A 1 228 ? 14.118 -5.227 -17.473 1.00 96.75 228 GLU A O 1
ATOM 1834 N N . GLU A 1 229 ? 14.769 -3.419 -18.610 1.00 94.38 229 GLU A N 1
ATOM 1835 C CA . GLU A 1 229 ? 13.462 -3.167 -19.218 1.00 94.38 229 GLU A CA 1
ATOM 1836 C C . GLU A 1 229 ? 13.335 -3.858 -20.564 1.00 94.38 229 GLU A C 1
ATOM 1838 O O . GLU A 1 229 ? 14.019 -3.508 -21.525 1.00 94.38 229 GLU A O 1
ATOM 1843 N N . ILE A 1 230 ? 12.408 -4.813 -20.653 1.00 90.81 230 ILE A N 1
ATOM 1844 C CA . ILE A 1 230 ? 12.073 -5.445 -21.925 1.00 90.81 230 ILE A CA 1
ATOM 1845 C C . ILE A 1 230 ? 11.385 -4.409 -22.809 1.00 90.81 230 ILE A C 1
ATOM 1847 O O . ILE A 1 230 ? 10.223 -4.054 -22.614 1.00 90.81 230 ILE A O 1
ATOM 1851 N N . VAL A 1 231 ? 12.115 -3.947 -23.818 1.00 89.56 231 VAL A N 1
ATOM 1852 C CA . VAL A 1 231 ? 11.618 -2.991 -24.797 1.00 89.56 231 VAL A CA 1
ATOM 1853 C C . VAL A 1 231 ? 11.492 -3.692 -26.149 1.00 89.56 231 VAL A C 1
ATOM 1855 O O . VAL A 1 231 ? 12.485 -4.137 -26.723 1.00 89.56 231 VAL A O 1
ATOM 1858 N N . GLN A 1 232 ? 10.270 -3.765 -26.685 1.00 85.81 232 GLN A N 1
ATOM 1859 C CA . GLN A 1 232 ? 10.000 -4.445 -27.960 1.00 85.81 232 GLN A CA 1
ATOM 1860 C C . GLN A 1 232 ? 10.533 -3.695 -29.195 1.00 85.81 232 GLN A C 1
ATOM 1862 O O . GLN A 1 232 ? 10.938 -4.333 -30.161 1.00 85.81 232 GLN A O 1
ATOM 1867 N N . LYS A 1 233 ? 10.520 -2.354 -29.185 1.00 88.12 233 LYS A N 1
ATOM 1868 C CA . LYS A 1 233 ? 10.901 -1.501 -30.330 1.00 88.12 233 LYS A CA 1
ATOM 1869 C C . LYS A 1 233 ? 12.158 -0.685 -30.042 1.00 88.12 233 LYS A C 1
ATOM 1871 O O . LYS A 1 233 ? 12.325 -0.204 -28.926 1.00 88.12 233 LYS A O 1
ATOM 1876 N N . GLY A 1 234 ? 12.986 -0.478 -31.059 1.00 91.12 234 GLY A N 1
ATOM 1877 C CA . GLY A 1 234 ? 14.261 0.229 -30.952 1.00 91.12 234 GLY A CA 1
ATOM 1878 C C . GLY A 1 234 ? 15.452 -0.702 -31.147 1.00 91.12 234 GLY A C 1
ATOM 1879 O O . GLY A 1 234 ? 15.317 -1.929 -31.169 1.00 91.12 234 GLY A O 1
ATOM 1880 N N . THR A 1 235 ? 16.628 -0.109 -31.290 1.00 91.56 235 THR A N 1
ATOM 1881 C CA . THR A 1 235 ? 17.883 -0.805 -31.569 1.00 91.56 235 THR A CA 1
ATOM 1882 C C . THR A 1 235 ? 18.679 -1.072 -30.286 1.00 91.56 235 THR A C 1
ATOM 1884 O O . THR A 1 235 ? 18.538 -0.372 -29.280 1.00 91.56 235 THR A O 1
ATOM 1887 N N . GLY A 1 236 ? 19.522 -2.108 -30.309 1.00 93.44 236 GLY A N 1
ATOM 1888 C CA . GLY A 1 236 ? 20.405 -2.465 -29.193 1.00 93.44 236 GLY A CA 1
ATOM 1889 C C . GLY A 1 236 ? 19.789 -3.383 -28.128 1.00 93.44 236 GLY A C 1
ATOM 1890 O O . GLY A 1 236 ? 18.705 -3.952 -28.295 1.00 93.44 236 GLY A O 1
ATOM 1891 N N . ALA A 1 237 ? 20.538 -3.564 -27.039 1.00 94.38 237 ALA A N 1
ATOM 1892 C CA . ALA A 1 237 ? 20.140 -4.373 -25.889 1.00 94.38 237 ALA A CA 1
ATOM 1893 C C . ALA A 1 237 ? 19.043 -3.686 -25.060 1.00 94.38 237 ALA A C 1
ATOM 1895 O O . ALA A 1 237 ? 18.817 -2.480 -25.175 1.00 94.38 237 ALA A O 1
ATOM 1896 N N . ASN A 1 238 ? 18.352 -4.461 -24.225 1.00 95.56 238 ASN A N 1
ATOM 1897 C CA . ASN A 1 238 ? 17.415 -3.895 -23.262 1.00 95.56 238 ASN A CA 1
ATOM 1898 C C . ASN A 1 238 ? 18.183 -3.036 -22.237 1.00 95.56 238 ASN A C 1
ATOM 1900 O O . ASN A 1 238 ? 19.225 -3.466 -21.742 1.00 95.56 238 ASN A O 1
ATOM 1904 N N . PRO A 1 239 ? 17.720 -1.811 -21.939 1.00 95.94 239 PRO A N 1
ATOM 1905 C CA . PRO A 1 239 ? 18.393 -0.944 -20.982 1.00 95.94 239 PRO A CA 1
ATOM 1906 C C . PRO A 1 239 ? 18.192 -1.446 -19.547 1.00 95.94 239 PRO A C 1
ATOM 1908 O O . PRO A 1 239 ? 17.139 -1.993 -19.211 1.00 95.94 239 PRO A O 1
ATOM 1911 N N . LYS A 1 240 ? 19.187 -1.216 -18.683 1.00 97.12 240 LYS A N 1
ATOM 1912 C CA . LYS A 1 240 ? 19.083 -1.506 -17.246 1.00 97.12 240 LYS A CA 1
ATOM 1913 C C . LYS A 1 240 ? 18.004 -0.647 -16.593 1.00 97.12 240 LYS A C 1
ATOM 1915 O O . LYS A 1 240 ? 17.825 0.514 -16.963 1.00 97.12 240 LYS A O 1
ATOM 1920 N N . VAL A 1 241 ? 17.317 -1.219 -15.611 1.00 96.75 241 VAL A N 1
ATOM 1921 C CA . VAL A 1 241 ? 16.394 -0.457 -14.763 1.00 96.75 241 VAL A CA 1
ATOM 1922 C C . VAL A 1 241 ? 17.168 0.402 -13.773 1.00 96.75 241 VAL A C 1
ATOM 1924 O O . VAL A 1 241 ? 18.270 0.050 -13.352 1.00 96.75 241 VAL A O 1
ATOM 1927 N N . ASP A 1 242 ? 16.564 1.516 -13.385 1.00 97.00 242 ASP A N 1
ATOM 1928 C CA . ASP A 1 242 ? 17.060 2.385 -12.328 1.00 97.00 242 ASP A CA 1
ATOM 1929 C C . ASP A 1 242 ? 15.882 2.672 -11.398 1.00 97.00 242 ASP A C 1
ATOM 1931 O O . ASP A 1 242 ? 14.958 3.405 -11.752 1.00 97.00 242 ASP A O 1
ATOM 1935 N N . ALA A 1 243 ? 15.896 2.069 -10.213 1.00 97.38 243 ALA A N 1
ATOM 1936 C CA . ALA A 1 243 ? 14.879 2.297 -9.194 1.00 97.38 243 ALA A CA 1
ATOM 1937 C C . ALA A 1 243 ? 15.312 3.329 -8.146 1.00 97.38 243 ALA A C 1
ATOM 1939 O O . ALA A 1 243 ? 14.623 3.500 -7.145 1.00 97.38 243 ALA A O 1
ATOM 1940 N N . SER A 1 244 ? 16.429 4.030 -8.359 1.00 98.06 244 SER A N 1
ATOM 1941 C CA . SER A 1 244 ? 16.918 5.034 -7.418 1.00 98.06 244 SER A CA 1
ATOM 1942 C C . SER A 1 244 ? 16.141 6.347 -7.515 1.00 98.06 244 SER A C 1
ATOM 1944 O O . SER A 1 244 ? 15.552 6.686 -8.549 1.00 98.06 244 SER A O 1
ATOM 1946 N N . GLY A 1 245 ? 16.132 7.130 -6.444 1.00 96.69 245 GLY A N 1
ATOM 1947 C CA . GLY A 1 245 ? 15.440 8.409 -6.445 1.00 96.69 245 GLY A CA 1
ATOM 1948 C C . GLY A 1 245 ? 15.697 9.252 -5.211 1.00 96.69 245 GLY A C 1
ATOM 1949 O O . GLY A 1 245 ? 16.444 8.882 -4.305 1.00 96.69 245 GLY A O 1
ATOM 1950 N N . VAL A 1 246 ? 15.063 10.424 -5.209 1.00 96.19 246 VAL A N 1
ATOM 1951 C CA . VAL A 1 246 ? 15.150 11.415 -4.136 1.00 96.19 246 VAL A CA 1
ATOM 1952 C C . VAL A 1 246 ? 13.736 11.796 -3.719 1.00 96.19 246 VAL A C 1
ATOM 1954 O O . VAL A 1 246 ? 12.909 12.153 -4.561 1.00 96.19 246 VAL A O 1
ATOM 1957 N N . LEU A 1 247 ? 13.447 11.698 -2.425 1.00 93.25 247 LEU A N 1
ATOM 1958 C CA . LEU A 1 247 ? 12.189 12.147 -1.840 1.00 93.25 247 LEU A CA 1
ATOM 1959 C C . LEU A 1 247 ? 12.109 13.685 -1.813 1.00 93.25 247 LEU A C 1
ATOM 1961 O O . LEU A 1 247 ? 13.137 14.363 -1.850 1.00 93.25 247 LEU A O 1
ATOM 19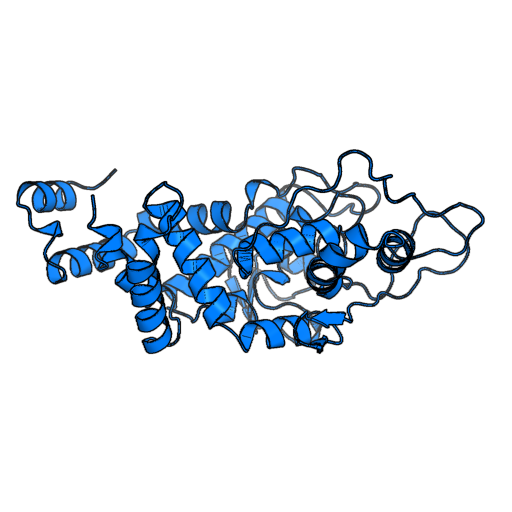65 N N . PRO A 1 248 ? 10.905 14.276 -1.686 1.00 88.50 248 PRO A N 1
ATOM 1966 C CA . PRO A 1 248 ? 10.748 15.732 -1.603 1.00 88.50 248 PRO A CA 1
ATOM 1967 C C . PRO A 1 248 ? 11.497 16.405 -0.442 1.00 88.50 248 PRO A C 1
ATOM 1969 O O . PRO A 1 248 ? 11.729 17.609 -0.494 1.00 88.50 248 PRO A O 1
ATOM 1972 N N . ASP A 1 249 ? 11.847 15.645 0.599 1.00 90.12 249 ASP A N 1
ATOM 1973 C CA . ASP A 1 249 ? 12.626 16.098 1.756 1.00 90.12 249 ASP A CA 1
ATOM 1974 C C . ASP A 1 249 ? 14.152 15.955 1.567 1.00 90.12 249 ASP A C 1
ATOM 1976 O O . ASP A 1 249 ? 14.917 16.307 2.460 1.00 90.12 249 ASP A O 1
ATOM 1980 N N . GLY A 1 250 ? 14.600 15.466 0.405 1.00 93.62 250 GLY A N 1
ATOM 1981 C CA . GLY A 1 250 ? 16.008 15.311 0.045 1.00 93.62 250 GLY A CA 1
ATOM 1982 C C . GLY A 1 250 ? 16.623 13.950 0.379 1.00 93.62 250 GLY A C 1
ATOM 1983 O O . GLY A 1 250 ? 17.751 13.697 -0.043 1.00 93.62 250 GLY A O 1
ATOM 1984 N N . ARG A 1 251 ? 15.921 13.054 1.089 1.00 95.56 251 ARG A N 1
ATOM 1985 C CA . ARG A 1 251 ? 16.428 11.696 1.359 1.00 95.56 251 ARG A CA 1
ATOM 1986 C C . ARG A 1 251 ? 16.519 10.890 0.063 1.00 95.56 251 ARG A C 1
ATOM 1988 O O . ARG A 1 251 ? 15.616 10.947 -0.771 1.00 95.56 251 ARG A O 1
ATOM 1995 N N . THR A 1 252 ? 17.595 10.129 -0.099 1.00 97.88 252 THR A N 1
ATOM 1996 C CA . THR A 1 252 ? 17.857 9.316 -1.294 1.00 97.88 252 THR A CA 1
ATOM 1997 C C . THR A 1 252 ? 17.592 7.839 -1.032 1.00 97.88 252 THR A C 1
ATOM 1999 O O . THR A 1 252 ? 17.775 7.381 0.092 1.00 97.88 252 THR A O 1
ATOM 2002 N N . PHE A 1 253 ? 17.223 7.093 -2.070 1.00 98.06 253 PHE A N 1
ATOM 2003 C CA . PHE A 1 253 ? 17.119 5.631 -2.045 1.00 98.06 253 PHE A CA 1
ATOM 2004 C C . PHE A 1 253 ? 17.681 5.038 -3.339 1.00 98.06 253 PHE A C 1
ATOM 2006 O O . PHE A 1 253 ? 17.563 5.648 -4.403 1.00 98.06 253 PHE A O 1
ATOM 2013 N N . ALA A 1 254 ? 18.267 3.846 -3.258 1.00 97.56 254 ALA A N 1
ATOM 2014 C CA . ALA A 1 254 ? 18.815 3.107 -4.395 1.00 97.56 254 ALA A CA 1
ATOM 2015 C C . ALA A 1 254 ? 17.801 2.157 -5.057 1.00 97.56 254 ALA A C 1
ATOM 2017 O O . ALA A 1 254 ? 17.996 1.741 -6.198 1.00 97.56 254 ALA A O 1
ATOM 2018 N N . GLY A 1 255 ? 16.713 1.818 -4.363 1.00 96.94 255 GLY A N 1
ATOM 2019 C CA . GLY A 1 255 ? 15.702 0.897 -4.870 1.00 96.94 255 GLY A CA 1
ATOM 2020 C C . GLY A 1 255 ? 14.574 0.627 -3.872 1.00 96.94 255 GLY A C 1
ATOM 2021 O O . GLY A 1 255 ? 14.455 1.332 -2.864 1.00 96.94 255 GLY A O 1
ATOM 2022 N N . PRO A 1 256 ? 13.750 -0.406 -4.123 1.00 97.19 256 PRO A N 1
ATOM 2023 C CA . PRO A 1 256 ? 12.505 -0.616 -3.389 1.00 97.19 256 PRO A CA 1
ATOM 2024 C C . PRO A 1 256 ? 12.715 -0.917 -1.903 1.00 97.19 256 PRO A C 1
ATOM 2026 O O . PRO A 1 256 ? 11.925 -0.453 -1.088 1.00 97.19 256 PRO A O 1
ATOM 2029 N N . LYS A 1 257 ? 13.775 -1.649 -1.531 1.00 96.94 257 LYS A N 1
ATOM 2030 C CA . LYS A 1 257 ? 14.091 -1.973 -0.128 1.00 96.94 257 LYS A CA 1
ATOM 2031 C C . LYS A 1 257 ? 14.355 -0.710 0.695 1.00 96.94 257 LYS A C 1
ATOM 2033 O O . LYS A 1 257 ? 13.647 -0.448 1.661 1.00 96.94 257 LYS A O 1
ATOM 2038 N N . GLU A 1 258 ? 15.306 0.118 0.264 1.00 97.69 258 GLU A N 1
ATOM 2039 C CA . GLU A 1 258 ? 15.615 1.386 0.939 1.00 97.69 258 GLU A CA 1
ATOM 2040 C C . GLU A 1 258 ? 14.418 2.342 0.937 1.00 97.69 258 GLU A C 1
ATOM 2042 O O . GLU A 1 258 ? 14.149 3.002 1.937 1.00 97.69 258 GLU A O 1
ATOM 2047 N N . PHE A 1 259 ? 13.652 2.396 -0.158 1.00 97.75 259 PHE A N 1
ATOM 2048 C CA . PHE A 1 259 ? 12.451 3.224 -0.214 1.00 97.75 259 PHE A CA 1
ATOM 2049 C C . PHE A 1 259 ? 11.420 2.817 0.846 1.00 97.75 259 PHE A C 1
ATOM 2051 O O . PHE A 1 259 ? 10.920 3.681 1.562 1.00 97.75 259 PHE A O 1
ATOM 2058 N N . ARG A 1 260 ? 11.131 1.518 0.999 1.00 97.12 260 ARG A N 1
ATOM 2059 C CA . ARG A 1 260 ? 10.228 1.028 2.053 1.00 97.12 260 ARG A CA 1
ATOM 2060 C C . ARG A 1 260 ? 10.752 1.351 3.448 1.00 97.12 260 ARG A C 1
ATOM 2062 O O . ARG A 1 260 ? 9.993 1.871 4.257 1.00 97.12 260 ARG A O 1
ATOM 2069 N N . GLN A 1 261 ? 12.047 1.165 3.695 1.00 96.00 261 GLN A N 1
ATOM 2070 C CA . GLN A 1 261 ? 12.676 1.534 4.968 1.00 96.00 261 GLN A CA 1
ATOM 2071 C C . GLN A 1 261 ? 12.518 3.032 5.286 1.00 96.00 261 GLN A C 1
ATOM 2073 O O . GLN A 1 261 ? 12.230 3.395 6.426 1.00 96.00 261 GLN A O 1
ATOM 2078 N N . LEU A 1 262 ? 12.634 3.913 4.283 1.00 96.31 262 LEU A N 1
ATOM 2079 C CA . LEU A 1 262 ? 12.393 5.354 4.444 1.00 96.31 262 LEU A CA 1
ATOM 2080 C C . LEU A 1 262 ? 10.933 5.699 4.766 1.00 96.31 262 LEU A C 1
ATOM 2082 O O . LEU A 1 262 ? 10.688 6.723 5.414 1.00 96.31 262 LEU A O 1
ATOM 2086 N N . LEU A 1 263 ? 9.974 4.898 4.291 1.00 94.94 263 LEU A N 1
ATOM 2087 C CA . LEU A 1 263 ? 8.561 5.040 4.650 1.00 94.94 263 LEU A CA 1
ATOM 2088 C C . LEU A 1 263 ? 8.310 4.533 6.070 1.00 94.94 263 LEU A C 1
ATOM 2090 O O . LEU A 1 263 ? 7.691 5.236 6.866 1.00 94.94 263 LEU A O 1
ATOM 2094 N N . SER A 1 264 ? 8.849 3.362 6.409 1.00 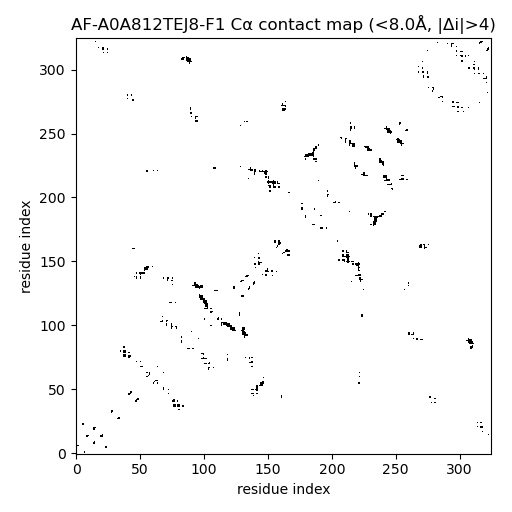94.44 264 SER A N 1
ATOM 2095 C CA . SER A 1 264 ? 8.747 2.769 7.745 1.00 94.44 264 SER A CA 1
ATOM 2096 C C . SER A 1 264 ? 9.434 3.608 8.823 1.00 94.44 264 SER A C 1
ATOM 2098 O O . SER A 1 264 ? 9.075 3.508 9.990 1.00 94.44 264 SER A O 1
ATOM 2100 N N . SER A 1 265 ? 10.370 4.493 8.464 1.00 92.12 265 SER A N 1
ATOM 2101 C CA . SER A 1 265 ? 10.960 5.446 9.411 1.00 92.12 265 SER A CA 1
ATOM 2102 C C . SER A 1 265 ? 10.033 6.619 9.774 1.00 92.12 265 SER A C 1
ATOM 2104 O O . SER A 1 265 ? 10.403 7.435 10.613 1.00 92.12 265 SER A O 1
ATOM 2106 N N . ASN A 1 266 ? 8.880 6.771 9.113 1.00 90.12 266 ASN A N 1
ATOM 2107 C CA . ASN A 1 266 ? 7.896 7.828 9.372 1.00 90.12 266 ASN A CA 1
ATOM 2108 C C . ASN A 1 266 ? 6.469 7.251 9.359 1.00 90.12 266 ASN A C 1
ATOM 2110 O O . ASN A 1 266 ? 5.631 7.609 8.526 1.00 90.12 266 ASN A O 1
ATOM 2114 N N . VAL A 1 267 ? 6.213 6.325 10.290 1.00 96.44 267 VAL A N 1
ATOM 2115 C CA . VAL A 1 267 ? 4.915 5.646 10.429 1.00 96.44 267 VAL A CA 1
ATOM 2116 C C . VAL A 1 267 ? 3.793 6.625 10.774 1.00 96.44 267 VAL A C 1
ATOM 2118 O O . VAL A 1 267 ? 2.671 6.395 10.344 1.00 96.44 267 VAL A O 1
ATOM 2121 N N . ASP A 1 268 ? 4.072 7.747 11.446 1.00 97.19 268 ASP A N 1
ATOM 2122 C CA . ASP A 1 268 ? 3.064 8.756 11.818 1.00 97.19 268 ASP A CA 1
ATOM 2123 C C . ASP A 1 268 ? 2.231 9.234 10.623 1.00 97.19 268 ASP A C 1
ATOM 2125 O O . ASP A 1 268 ? 1.001 9.247 10.659 1.00 97.19 268 ASP A O 1
ATOM 2129 N N . GLN A 1 269 ? 2.889 9.557 9.508 1.00 95.50 269 GLN A N 1
ATOM 2130 C CA . GLN A 1 269 ? 2.179 9.997 8.307 1.00 95.50 269 GLN A CA 1
ATOM 2131 C C . GLN A 1 269 ? 1.293 8.891 7.711 1.00 95.50 269 GLN A C 1
ATOM 2133 O O . GLN A 1 269 ? 0.228 9.167 7.139 1.00 95.50 269 GLN A O 1
ATOM 2138 N N . PHE A 1 270 ? 1.736 7.640 7.821 1.00 98.06 270 PHE A N 1
ATOM 2139 C CA . PHE A 1 270 ? 0.955 6.495 7.383 1.00 98.06 270 PHE A CA 1
ATOM 2140 C C . PHE A 1 270 ? -0.210 6.207 8.336 1.00 98.06 270 PHE A C 1
ATOM 2142 O O . PHE A 1 270 ? -1.318 5.953 7.868 1.00 98.06 270 PHE A O 1
ATOM 2149 N N . ASN A 1 271 ? 0.003 6.343 9.644 1.00 98.50 271 ASN A N 1
ATOM 2150 C CA . ASN A 1 271 ? -1.008 6.235 10.690 1.00 98.50 271 ASN A CA 1
ATOM 2151 C C . ASN A 1 271 ? -2.159 7.224 10.457 1.00 98.50 271 ASN A C 1
ATOM 2153 O O . ASN A 1 271 ? -3.314 6.814 10.333 1.00 98.50 271 ASN A O 1
ATOM 2157 N N . ASP A 1 272 ? -1.843 8.503 10.239 1.00 97.81 272 ASP A N 1
ATOM 2158 C CA . ASP A 1 272 ? -2.832 9.533 9.895 1.00 97.81 272 ASP A CA 1
ATOM 2159 C C . ASP A 1 272 ? -3.675 9.149 8.674 1.00 97.81 272 ASP A C 1
ATOM 2161 O O . ASP A 1 272 ? -4.891 9.373 8.617 1.00 97.81 272 ASP A O 1
ATOM 2165 N N . THR A 1 273 ? -3.017 8.596 7.654 1.00 97.69 273 THR A N 1
ATOM 2166 C CA . THR A 1 273 ? -3.675 8.179 6.416 1.00 97.69 273 THR A CA 1
ATOM 2167 C C . THR A 1 273 ? -4.572 6.977 6.663 1.00 97.69 273 THR A C 1
ATOM 2169 O O . THR A 1 273 ? -5.732 6.989 6.245 1.00 97.69 273 THR A O 1
ATOM 2172 N N . PHE A 1 274 ? -4.071 5.966 7.367 1.00 98.50 274 PHE A N 1
ATOM 2173 C CA . PHE A 1 274 ? -4.809 4.759 7.705 1.00 98.50 274 PHE A CA 1
ATOM 2174 C C . PHE A 1 274 ? -6.073 5.091 8.504 1.00 98.50 274 PHE A C 1
ATOM 2176 O O . PHE A 1 274 ? -7.164 4.676 8.111 1.00 98.50 274 PHE A O 1
ATOM 2183 N N . ILE A 1 275 ? -5.961 5.925 9.544 1.00 98.44 275 ILE A N 1
ATOM 2184 C CA . ILE A 1 275 ? -7.096 6.363 10.368 1.00 98.44 275 ILE A CA 1
ATOM 2185 C C . ILE A 1 275 ? -8.129 7.107 9.514 1.00 98.44 275 ILE A C 1
ATOM 2187 O O . ILE A 1 275 ? -9.321 6.820 9.605 1.00 98.44 275 ILE A O 1
ATOM 2191 N N . LYS A 1 276 ? -7.712 8.009 8.615 1.00 97.44 276 LYS A N 1
ATOM 2192 C CA . LYS A 1 276 ? -8.642 8.709 7.704 1.00 97.44 276 LYS A CA 1
ATOM 2193 C C . LYS A 1 276 ? -9.354 7.758 6.741 1.00 97.44 276 LYS A C 1
ATOM 2195 O O . LYS A 1 276 ? -10.548 7.938 6.470 1.00 97.44 276 LYS A O 1
ATOM 2200 N N . LYS A 1 277 ? -8.650 6.754 6.207 1.00 97.75 277 LYS A N 1
ATOM 2201 C CA . LYS A 1 277 ? -9.235 5.728 5.325 1.00 97.75 277 LYS A CA 1
ATOM 2202 C C . LYS A 1 277 ? -10.223 4.856 6.092 1.00 97.75 277 LYS A C 1
ATOM 2204 O O . LYS A 1 277 ? -11.331 4.637 5.602 1.00 97.75 277 LYS A O 1
ATOM 2209 N N . LEU A 1 278 ? -9.862 4.443 7.305 1.00 97.94 278 LEU A N 1
ATOM 2210 C CA . LEU A 1 278 ? -10.730 3.711 8.219 1.00 97.94 278 LEU A CA 1
ATOM 2211 C C . LEU A 1 278 ? -11.986 4.518 8.553 1.00 97.94 278 LEU A C 1
ATOM 2213 O O . LEU A 1 278 ? -13.089 4.015 8.373 1.00 97.94 278 LEU A O 1
ATOM 2217 N N . ALA A 1 279 ? -11.837 5.782 8.951 1.00 97.31 279 ALA A N 1
ATOM 2218 C CA . ALA A 1 279 ? -12.948 6.667 9.282 1.00 97.31 279 ALA A CA 1
ATOM 2219 C C . ALA A 1 279 ? -13.894 6.877 8.092 1.00 97.31 279 ALA A C 1
ATOM 2221 O O . ALA A 1 279 ? -15.113 6.808 8.234 1.00 97.31 279 ALA A O 1
ATOM 2222 N N . THR A 1 280 ? -13.342 7.067 6.890 1.00 96.06 280 THR A N 1
ATOM 2223 C CA . THR A 1 280 ? -14.142 7.196 5.662 1.00 96.06 280 THR A CA 1
ATOM 2224 C C . THR A 1 280 ? -14.943 5.922 5.385 1.00 96.06 280 THR A C 1
ATOM 2226 O O . THR A 1 280 ? -16.133 5.995 5.068 1.00 96.06 280 THR A O 1
ATOM 2229 N N . TYR A 1 281 ? -14.312 4.755 5.537 1.00 96.19 281 TYR A N 1
ATOM 2230 C CA . TYR A 1 281 ? -14.948 3.454 5.341 1.00 96.19 281 TYR A CA 1
ATOM 2231 C C . TYR A 1 281 ? -16.067 3.195 6.360 1.00 96.19 281 TYR A C 1
ATOM 2233 O O . TYR A 1 281 ? -17.189 2.854 5.981 1.00 96.19 281 TYR A O 1
ATOM 2241 N N . THR A 1 282 ? -15.790 3.390 7.650 1.00 94.31 282 THR A N 1
ATOM 2242 C CA . THR A 1 282 ? -16.720 3.068 8.743 1.00 94.31 282 THR A CA 1
ATOM 2243 C C . THR A 1 282 ? -17.874 4.064 8.831 1.00 94.31 282 THR A C 1
ATOM 2245 O O . THR A 1 282 ? -19.033 3.661 8.961 1.00 94.31 282 THR A O 1
ATOM 2248 N N . LEU A 1 283 ? -17.594 5.365 8.703 1.00 94.62 283 LEU A N 1
ATOM 2249 C CA . LEU A 1 283 ? -18.602 6.421 8.827 1.00 94.62 283 LEU A CA 1
ATOM 2250 C C . LEU A 1 283 ? -19.363 6.679 7.524 1.00 94.62 283 LEU A C 1
ATOM 2252 O O . LEU A 1 283 ? -20.443 7.279 7.566 1.00 94.62 283 LEU A O 1
ATOM 2256 N N . ARG A 1 284 ? -18.840 6.188 6.390 1.00 93.69 284 ARG A N 1
ATOM 2257 C CA . ARG A 1 284 ? -19.395 6.344 5.034 1.00 93.69 284 ARG A CA 1
ATOM 2258 C C . ARG A 1 284 ? -19.573 7.804 4.607 1.00 93.69 284 ARG A C 1
ATOM 2260 O O . ARG A 1 284 ? -20.522 8.138 3.901 1.00 93.69 284 ARG A O 1
ATOM 2267 N N . ARG A 1 285 ? -18.654 8.668 5.037 1.00 93.75 285 ARG A N 1
ATOM 2268 C CA . ARG A 1 285 ? -18.558 10.075 4.629 1.00 93.75 285 ARG A CA 1
ATOM 2269 C C . ARG A 1 285 ? -17.100 10.507 4.577 1.00 93.75 285 ARG A C 1
ATOM 2271 O O . ARG A 1 285 ? -16.256 9.911 5.238 1.00 93.75 285 ARG A O 1
ATOM 2278 N N . THR A 1 286 ? -16.820 11.569 3.836 1.00 90.75 286 THR A N 1
ATOM 2279 C CA . THR A 1 286 ? -15.496 12.195 3.826 1.00 90.75 286 THR A CA 1
ATOM 2280 C C . THR A 1 286 ? -15.221 12.887 5.161 1.00 90.75 286 THR A C 1
ATOM 2282 O O . THR A 1 286 ? -16.133 13.448 5.777 1.00 90.75 286 THR A O 1
ATOM 2285 N N . MET A 1 287 ? -13.965 12.829 5.608 1.00 93.31 287 MET A N 1
ATOM 2286 C CA . MET A 1 287 ? -13.501 13.569 6.781 1.00 93.31 287 MET A CA 1
ATOM 2287 C C . MET A 1 287 ? -13.362 15.054 6.447 1.00 93.31 287 MET A C 1
ATOM 2289 O O . MET A 1 287 ? -12.908 15.423 5.363 1.00 93.31 287 MET A O 1
ATOM 2293 N N . THR A 1 288 ? -13.768 15.898 7.382 1.00 93.06 288 THR A N 1
ATOM 2294 C CA . THR A 1 288 ? -13.805 17.354 7.254 1.00 93.06 288 THR A CA 1
ATOM 2295 C C . THR A 1 288 ? -12.855 18.003 8.257 1.00 93.06 288 THR A C 1
ATOM 2297 O O . THR A 1 288 ? -12.170 17.319 9.015 1.00 93.06 288 THR A O 1
ATOM 2300 N N . VAL A 1 289 ? -12.784 19.336 8.257 1.00 93.25 289 VAL A N 1
ATOM 2301 C CA . VAL A 1 289 ? -11.972 20.073 9.238 1.00 93.25 289 VAL A CA 1
ATOM 2302 C C . VAL A 1 289 ? -12.481 19.844 10.665 1.00 93.25 289 VAL A C 1
ATOM 2304 O O . VAL A 1 289 ? -11.658 19.764 11.572 1.00 93.25 289 VAL A O 1
ATOM 2307 N N . ASP A 1 290 ? -13.789 19.649 10.841 1.00 93.81 290 ASP A N 1
ATOM 2308 C CA . ASP A 1 290 ? -14.424 19.442 12.150 1.00 93.81 290 ASP A CA 1
ATOM 2309 C C . ASP A 1 290 ? -14.037 18.101 12.799 1.00 93.81 290 ASP A C 1
ATOM 2311 O O . ASP A 1 290 ? -14.153 17.942 14.009 1.00 93.81 290 ASP A O 1
ATOM 2315 N N . ASP A 1 291 ? -13.545 17.142 12.007 1.00 96.12 291 ASP A N 1
ATOM 2316 C CA . ASP A 1 291 ? -13.110 15.825 12.490 1.00 96.12 291 ASP A CA 1
ATOM 2317 C C . ASP A 1 291 ? -11.637 15.814 12.932 1.00 96.12 291 ASP A C 1
ATOM 2319 O O . ASP A 1 291 ? -11.141 14.796 13.411 1.00 96.12 291 ASP A O 1
ATOM 2323 N N . ARG A 1 292 ? -10.901 16.915 12.721 1.00 95.44 292 ARG A N 1
ATOM 2324 C CA . ARG A 1 292 ? -9.441 16.949 12.875 1.00 95.44 292 ARG A CA 1
ATOM 2325 C C . ARG A 1 292 ? -8.994 16.587 14.287 1.00 95.44 292 ARG A C 1
ATOM 2327 O O . ARG A 1 292 ? -8.127 15.733 14.421 1.00 95.44 292 ARG A O 1
ATOM 2334 N N . GLU A 1 293 ? -9.585 17.216 15.299 1.00 96.62 293 GLU A N 1
ATOM 2335 C CA . GLU A 1 293 ? -9.190 17.004 16.696 1.00 96.62 293 GLU A CA 1
ATOM 2336 C C . GLU A 1 293 ? -9.412 15.548 17.126 1.00 96.62 293 GLU A C 1
ATOM 2338 O O . GLU A 1 293 ? -8.550 14.961 17.777 1.00 96.62 293 GLU A O 1
ATOM 2343 N N . ASP A 1 294 ? -10.516 14.920 16.698 1.00 96.88 294 ASP A N 1
ATOM 2344 C CA . ASP A 1 294 ? -10.755 13.513 17.026 1.00 96.88 294 ASP A CA 1
ATOM 2345 C C . ASP A 1 294 ? -9.766 12.583 16.304 1.00 96.88 294 ASP A C 1
ATOM 2347 O O . ASP A 1 294 ? -9.289 11.611 16.885 1.00 96.88 294 ASP A O 1
ATOM 2351 N N . LEU A 1 295 ? -9.463 12.860 15.029 1.00 97.62 295 LEU A N 1
ATOM 2352 C CA . LEU A 1 295 ? -8.503 12.071 14.251 1.00 97.62 295 LEU A CA 1
ATOM 2353 C C . LEU A 1 295 ? -7.091 12.170 14.844 1.00 97.62 295 LEU A C 1
ATOM 2355 O O . LEU A 1 295 ? -6.404 11.155 14.926 1.00 97.62 295 LEU A O 1
ATOM 2359 N N . GLU A 1 296 ? -6.679 13.364 15.278 1.00 97.75 296 GLU A N 1
ATOM 2360 C CA . GLU A 1 296 ? -5.397 13.599 15.957 1.00 97.75 296 GLU A CA 1
ATOM 2361 C C . GLU A 1 296 ? -5.336 12.870 17.308 1.00 97.75 296 GLU A C 1
ATOM 2363 O O . GLU A 1 296 ? -4.315 12.261 17.627 1.00 97.75 296 GLU A O 1
ATOM 2368 N N . ALA A 1 297 ? -6.436 12.845 18.069 1.00 97.81 297 ALA A N 1
ATOM 2369 C CA . ALA A 1 297 ? -6.512 12.083 19.315 1.00 97.81 297 ALA A CA 1
ATOM 2370 C C . ALA A 1 297 ? -6.363 10.567 19.081 1.00 97.81 297 ALA A C 1
ATOM 2372 O O . ALA A 1 297 ? -5.603 9.904 19.783 1.00 97.81 297 ALA A O 1
ATOM 2373 N N . ILE A 1 298 ? -7.034 10.017 18.061 1.00 98.38 298 ILE A N 1
ATOM 2374 C CA . ILE A 1 298 ? -6.900 8.597 17.689 1.00 98.38 298 ILE A CA 1
ATOM 2375 C C . ILE A 1 298 ? -5.470 8.294 17.220 1.00 98.38 298 ILE A C 1
ATOM 2377 O O . ILE A 1 298 ? -4.922 7.245 17.560 1.00 98.38 298 ILE A O 1
ATOM 2381 N N . ALA A 1 299 ? -4.851 9.204 16.463 1.00 98.31 299 ALA A N 1
ATOM 2382 C CA . ALA A 1 299 ? -3.478 9.046 15.992 1.00 98.31 299 ALA A CA 1
ATOM 2383 C C . ALA A 1 299 ? -2.473 9.001 17.150 1.00 98.31 299 ALA A C 1
ATOM 2385 O O . ALA A 1 299 ? -1.605 8.128 17.155 1.00 98.31 299 ALA A O 1
ATOM 2386 N N . ALA A 1 300 ? -2.632 9.875 18.148 1.00 98.31 300 ALA A N 1
ATOM 2387 C CA . ALA A 1 300 ? -1.786 9.906 19.338 1.00 98.31 300 ALA A CA 1
ATOM 2388 C C . ALA A 1 300 ? -1.886 8.612 20.165 1.00 98.31 300 ALA A C 1
ATOM 2390 O O . ALA A 1 300 ? -0.866 8.057 20.569 1.00 98.31 300 ALA A O 1
ATOM 2391 N N . GLU A 1 301 ? -3.095 8.086 20.369 1.00 97.94 301 GLU A N 1
ATOM 2392 C CA . GLU A 1 301 ? -3.296 6.812 21.080 1.00 97.94 301 GLU A CA 1
ATOM 2393 C C . GLU A 1 301 ? -2.767 5.611 20.281 1.00 97.94 301 GLU A C 1
ATOM 2395 O O . GLU A 1 301 ? -2.174 4.680 20.835 1.00 97.94 301 GLU A O 1
ATOM 2400 N N . SER A 1 302 ? -2.903 5.641 18.951 1.00 97.94 302 SER A N 1
ATOM 2401 C CA . SER A 1 302 ? -2.287 4.630 18.092 1.00 97.94 302 SER A CA 1
ATOM 2402 C C . SER A 1 302 ? -0.759 4.655 18.195 1.00 97.94 302 SER A C 1
ATOM 2404 O O . SER A 1 302 ? -0.140 3.601 18.312 1.00 97.94 302 SER A O 1
ATOM 2406 N N . GLN A 1 303 ? -0.144 5.838 18.230 1.00 97.88 303 GLN A N 1
ATOM 2407 C CA . GLN A 1 303 ? 1.294 5.976 18.458 1.00 97.88 303 GLN A CA 1
ATOM 2408 C C . GLN A 1 303 ? 1.705 5.452 19.844 1.00 97.88 303 GLN A C 1
ATOM 2410 O O . GLN A 1 303 ? 2.691 4.724 19.959 1.00 97.88 303 GLN A O 1
ATOM 2415 N N . ALA A 1 304 ? 0.936 5.765 20.893 1.00 97.88 304 ALA A N 1
ATOM 2416 C CA . ALA A 1 304 ? 1.190 5.281 22.253 1.00 97.88 304 ALA A CA 1
ATOM 2417 C C . ALA A 1 304 ? 1.106 3.747 22.378 1.00 97.88 304 ALA A C 1
ATOM 2419 O O . ALA A 1 304 ? 1.721 3.164 23.272 1.00 97.88 304 ALA A O 1
ATOM 2420 N N . SER A 1 305 ? 0.383 3.096 21.463 1.00 96.88 305 SER A N 1
ATOM 2421 C CA . SER A 1 305 ? 0.235 1.643 21.361 1.00 96.88 305 SER A CA 1
ATOM 2422 C C . SER A 1 305 ? 1.102 1.017 20.260 1.00 96.88 305 SER A C 1
ATOM 2424 O O . SER A 1 305 ? 0.771 -0.056 19.775 1.00 96.88 305 SER A O 1
ATOM 2426 N N . ASP A 1 306 ? 2.218 1.642 19.854 1.00 97.25 306 ASP A N 1
ATOM 2427 C CA . ASP A 1 306 ? 3.156 1.091 18.849 1.00 97.25 306 ASP A CA 1
ATOM 2428 C C . ASP A 1 306 ? 2.496 0.812 17.476 1.00 97.25 306 ASP A C 1
ATOM 2430 O O . ASP A 1 306 ? 2.878 -0.085 16.718 1.00 97.25 306 ASP A O 1
ATOM 2434 N N . TYR A 1 307 ? 1.465 1.595 17.145 1.00 98.38 307 TYR A N 1
ATOM 2435 C CA . TYR A 1 307 ? 0.683 1.511 15.908 1.00 98.38 307 TYR A CA 1
ATOM 2436 C C . TYR A 1 307 ? 0.050 0.137 15.669 1.00 98.38 307 TYR A C 1
ATOM 2438 O O . TYR A 1 307 ? -0.137 -0.288 14.526 1.00 98.38 307 TYR A O 1
ATOM 2446 N N . ARG A 1 308 ? -0.260 -0.586 16.743 1.00 98.50 308 ARG A N 1
ATOM 2447 C CA . ARG A 1 308 ? -0.840 -1.927 16.696 1.00 98.50 308 ARG A CA 1
ATOM 2448 C C . ARG A 1 308 ? -2.245 -1.871 16.108 1.00 98.50 308 ARG A C 1
ATOM 2450 O O . ARG A 1 308 ? -3.100 -1.113 16.564 1.00 98.50 308 ARG A O 1
ATOM 2457 N N . VAL A 1 309 ? -2.490 -2.644 15.050 1.00 98.31 309 VAL A N 1
ATOM 2458 C CA . VAL A 1 309 ? -3.686 -2.460 14.214 1.00 98.31 309 VAL A CA 1
ATOM 2459 C C . VAL A 1 309 ? -4.981 -2.760 14.963 1.00 98.31 309 VAL A C 1
ATOM 2461 O O . VAL A 1 309 ? -5.950 -2.021 14.798 1.00 98.31 309 VAL A O 1
ATOM 2464 N N . ARG A 1 310 ? -5.026 -3.796 15.809 1.00 97.75 310 ARG A N 1
ATOM 2465 C CA . ARG A 1 310 ? -6.2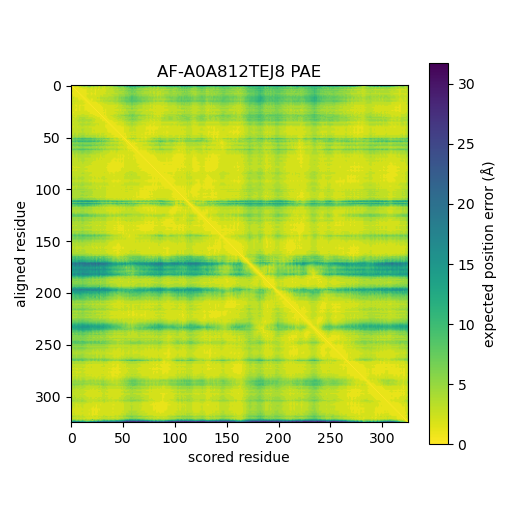24 -4.087 16.613 1.00 97.75 310 ARG A CA 1
ATOM 2466 C C . ARG A 1 310 ? -6.487 -2.980 17.625 1.00 97.75 310 ARG A C 1
ATOM 2468 O O . ARG A 1 310 ? -7.633 -2.560 17.757 1.00 97.75 310 ARG A O 1
ATOM 2475 N N . ASP A 1 311 ? -5.438 -2.497 18.281 1.00 98.25 311 ASP A N 1
ATOM 2476 C CA . ASP A 1 311 ? -5.538 -1.455 19.306 1.00 98.25 311 ASP A CA 1
ATOM 2477 C C . ASP A 1 311 ? -5.975 -0.117 18.687 1.00 98.25 311 ASP A C 1
ATOM 2479 O O . ASP A 1 311 ? -6.816 0.590 19.243 1.00 98.25 311 ASP A O 1
ATOM 2483 N N . LEU A 1 312 ? -5.508 0.191 17.470 1.00 98.44 312 LEU A N 1
ATOM 2484 C CA . LEU A 1 312 ? -5.992 1.318 16.668 1.00 98.44 312 LEU A CA 1
ATOM 2485 C C . LEU A 1 312 ? -7.486 1.172 16.343 1.00 98.44 312 LEU A C 1
ATOM 2487 O O . LEU A 1 312 ? -8.243 2.127 16.524 1.00 98.44 312 LEU A O 1
ATOM 2491 N N . LEU A 1 313 ? -7.942 -0.002 15.885 1.00 98.00 313 LEU A N 1
ATOM 2492 C CA . LEU A 1 313 ? -9.367 -0.229 15.607 1.00 98.00 313 LEU A CA 1
ATOM 2493 C C . LEU A 1 313 ? -10.228 -0.082 16.866 1.00 98.00 313 LEU A C 1
ATOM 2495 O O . LEU A 1 313 ? -11.297 0.528 16.793 1.00 98.00 313 LEU A O 1
ATOM 2499 N N . GLU A 1 314 ? -9.767 -0.605 18.004 1.00 97.62 314 GLU A N 1
ATOM 2500 C CA . GLU A 1 314 ? -10.442 -0.439 19.292 1.00 97.62 314 GLU A CA 1
ATOM 2501 C C . GLU A 1 314 ? -10.541 1.046 19.654 1.00 97.62 314 GLU A C 1
ATOM 2503 O O . GLU A 1 314 ? -11.635 1.558 19.893 1.00 97.62 314 GLU A O 1
ATOM 2508 N N . THR A 1 315 ? -9.416 1.762 19.600 1.00 97.69 315 THR A N 1
ATOM 2509 C CA . THR A 1 315 ? -9.334 3.206 19.861 1.00 97.69 315 THR A CA 1
ATOM 2510 C C . THR A 1 315 ? -10.301 3.984 18.974 1.00 97.69 315 THR A C 1
ATOM 2512 O O . THR A 1 315 ? -11.052 4.832 19.456 1.00 97.69 315 THR A O 1
ATOM 2515 N N . PHE A 1 316 ? -10.337 3.665 17.678 1.00 97.62 316 PHE A N 1
ATOM 2516 C CA . PHE A 1 316 ? -11.253 4.278 16.727 1.00 97.62 316 PHE A CA 1
ATOM 2517 C C . PHE A 1 316 ? -12.718 4.029 17.113 1.00 97.62 316 PHE A C 1
ATOM 2519 O O . PHE A 1 316 ? -13.505 4.973 17.145 1.00 97.62 316 PHE A O 1
ATOM 2526 N N . VAL A 1 317 ? -13.100 2.792 17.441 1.00 96.12 317 VAL A N 1
ATOM 2527 C CA . VAL A 1 317 ? -14.480 2.450 17.832 1.00 96.12 317 VAL A CA 1
ATOM 2528 C C . VAL A 1 317 ? -14.880 3.121 19.149 1.00 96.12 317 VAL A C 1
ATOM 2530 O O . VAL A 1 317 ? -16.022 3.555 19.291 1.00 96.12 317 VAL A O 1
ATOM 2533 N N . LEU A 1 318 ? -13.953 3.258 20.098 1.00 95.75 318 LEU A N 1
ATOM 2534 C CA . LEU A 1 318 ? -14.191 3.910 21.390 1.00 95.75 318 LEU A CA 1
ATOM 2535 C C . LEU A 1 318 ? -14.134 5.445 21.334 1.00 95.75 318 LEU A C 1
ATOM 2537 O O . LEU A 1 318 ? -14.494 6.102 22.320 1.00 95.75 318 LEU A O 1
ATOM 2541 N N . SER A 1 319 ? -13.700 6.013 20.207 1.00 96.00 319 SER A N 1
ATOM 2542 C CA . SER A 1 319 ? -13.549 7.454 20.015 1.00 96.00 319 SER A CA 1
ATOM 2543 C C . SER A 1 319 ? -14.885 8.194 19.946 1.00 96.00 319 SER A C 1
ATOM 2545 O O . SER A 1 319 ? -15.921 7.650 19.547 1.00 96.00 319 SER A O 1
ATOM 2547 N N . ASP A 1 320 ? -14.843 9.487 20.260 1.00 92.94 320 ASP A N 1
ATOM 2548 C CA . ASP A 1 320 ? -16.002 10.363 20.110 1.00 92.94 320 ASP A CA 1
ATOM 2549 C C . ASP A 1 320 ? -16.396 10.508 18.631 1.00 92.94 320 ASP A C 1
ATOM 2551 O O . ASP A 1 320 ? -17.583 10.568 18.319 1.00 92.94 320 ASP A O 1
ATOM 2555 N N . LEU A 1 321 ? -15.433 10.453 17.702 1.00 95.00 321 LEU A N 1
ATOM 2556 C CA . LEU A 1 321 ? -15.686 10.471 16.257 1.00 95.00 321 LEU A CA 1
ATOM 2557 C C . LEU A 1 321 ? -16.647 9.360 15.816 1.00 95.00 321 LEU A C 1
ATOM 2559 O O . LEU A 1 321 ? -17.560 9.605 15.024 1.00 95.00 321 LEU A O 1
ATOM 2563 N N . PHE A 1 322 ? -16.470 8.145 16.341 1.00 94.00 322 PHE A N 1
ATOM 2564 C CA . PHE A 1 322 ? -17.364 7.024 16.049 1.00 94.00 322 PHE A CA 1
ATOM 2565 C C . PHE A 1 322 ? -18.749 7.206 16.686 1.00 94.00 322 PHE A C 1
ATOM 2567 O O . PHE A 1 322 ? -19.764 6.816 16.104 1.00 94.00 322 PHE A O 1
ATOM 2574 N N . GLN A 1 323 ? -18.799 7.838 17.861 1.00 87.62 323 GLN A N 1
ATOM 2575 C CA . GLN A 1 323 ? -20.021 8.025 18.643 1.00 87.62 323 GLN A CA 1
ATOM 2576 C C . GLN A 1 323 ? -20.835 9.277 18.277 1.00 87.62 323 GLN A C 1
ATOM 2578 O O . GLN A 1 323 ? -21.985 9.379 18.700 1.00 87.62 323 GLN A O 1
ATOM 2583 N N . LYS A 1 324 ? -20.301 10.204 17.467 1.00 81.25 324 LYS A N 1
ATOM 2584 C CA . LYS A 1 324 ? -20.964 11.445 16.998 1.00 81.25 324 LYS A CA 1
ATOM 2585 C C . LYS A 1 324 ? -22.160 11.219 16.038 1.00 81.25 324 LYS A C 1
ATOM 2587 O O . LYS A 1 324 ? -22.524 12.121 15.285 1.00 81.25 324 LYS A O 1
ATOM 2592 N N . ARG A 1 325 ? -22.788 10.037 16.056 1.00 60.94 325 ARG A N 1
ATOM 2593 C CA . ARG A 1 325 ? -24.035 9.725 15.335 1.00 60.94 325 ARG A CA 1
ATOM 2594 C C . ARG A 1 325 ? -25.274 9.814 16.223 1.00 60.94 325 ARG A C 1
ATOM 2596 O O . ARG A 1 325 ? -25.225 9.427 17.413 1.00 60.94 325 ARG A O 1
#

Mean predicted aligned error: 4.04 Å

pLDDT: mean 94.54, std 4.68, range [60.94, 98.81]

Foldseek 3Di:
DDDPVVVVCVVVVNCLPLVVVLVVLVVVCPDPVVLCVLLVLQCVLLVLVLFCVQAADCVQPVLDDPVLSVQLSQFSSVQSVCLQVVLHAPLQQLFDQKTWGAPSVCVVLVNDDHDDRDTDIDGHDVVSVDTHNLLRLSLQQSQCNNHWHDLQSSLQSCCCNQQVDHDDDDDPPQDDQDADAQAAADDDVVVSLVVSCPDPVSCVRCLARNLNSLLQQLAINRNDGDQFDDGPGYDDDTHGRFSWDAHPVGDIDRHNNVVSVVSSVCCLSRLLSSLQSVLCVLVVDHDDPVCVVQSVVLSVQCVVVNNRPNSSVSSSSSTVSVVVD

Radius of gyration: 21.54 Å; Cα contacts (8 Å, |Δi|>4): 481; chains: 1; bounding box: 53×51×64 Å

Solvent-accessible surface area (backbone atoms only — not comparable to full-atom values): 17780 Å² total; per-residue (Å²): 130,84,55,72,65,57,53,50,35,52,77,68,61,42,62,78,38,60,70,55,37,49,54,50,49,57,53,46,66,74,34,80,74,35,54,56,53,36,44,50,51,54,35,61,62,70,45,52,81,43,44,72,74,45,59,60,40,57,88,84,36,68,86,69,46,74,66,46,54,51,38,31,54,45,26,58,29,48,40,49,37,48,37,44,74,68,46,33,41,58,43,42,53,40,44,31,63,42,52,38,39,30,40,67,41,21,64,70,62,72,51,76,94,57,81,58,95,45,78,41,82,39,81,54,57,83,89,63,70,56,29,22,51,79,48,34,37,39,55,31,26,44,26,20,63,18,82,38,53,33,36,59,55,30,7,49,48,45,29,45,58,42,59,58,40,80,78,79,79,80,71,95,86,65,80,77,88,74,77,56,52,65,91,35,70,38,67,47,71,67,60,50,51,59,68,66,43,74,47,70,73,55,37,62,55,41,56,67,26,37,40,64,15,28,23,48,47,38,32,41,26,69,35,42,82,48,66,52,41,91,59,92,42,32,38,82,67,63,37,69,56,69,18,49,40,49,48,87,88,67,55,71,30,73,23,50,69,53,44,24,51,62,48,46,75,46,46,65,55,36,46,53,21,48,53,52,51,47,48,28,64,76,70,71,45,82,86,55,81,90,48,44,67,52,52,50,53,44,43,52,52,20,57,77,53,66,34,18,42,42,60,35,51,49,46,45,64,68,30,66,72,62,58,76,115

Secondary structure (DSSP, 8-state):
---HHHHHHHHTTGGGSHHHHHHHHHHHHTSGGGHHHHHHHHHHHTTGGGTTSSPPPTTT-TT--HHHHHHHHHHHHHHHHHHHHTT-BGGGGTS-SEEEE-HHHHHHHT-----SSS-EEEE--GGG---SGGGSHHHHHHTB-SSSB-HHHHHHHHHHHTS--PPPPPPTTPPP-PPPPTTSB---HHHHHHHHTTSHHHHHHHHHHHHHHHTTTTB-TTS-B-SB---SSSBSSPPBP---EE-TTS-EESSHHHHHHHHHTTHHHHHHHHHHHHHHHHHSS---GGGHHHHHHHHHHHHHTTTBHHHHHHHHHHSHHHH--

Sequence (325 aa):
MPDDELFSLAKAGKLRDKAVLKQQFDRMLHDPRAEKFSSEFPRQWLQLHKLGMFPPDKTLYPDYDSHLERSMQGETTAFFAEVLNQNLSLSEFLDSDWTMVNPRLAMHYAISDIEKDEFQRVSLDEEDHRGGLLTQAAILSLTSDGTRHRPVHRGVWVMESIFGKSPPPPPANVDPIEPNPVDSPKATIRMKLEAHKHDANCAACHRKIDPLGLAFDNFDAIGRWRTEEIVQKGTGANPKVDASGVLPDGRTFAGPKEFRQLLSSNVDQFNDTFIKKLATYTLRRTMTVDDREDLEAIAAESQASDYRVRDLLETFVLSDLFQKR